Protein AF-A0A928DJC5-F1 (afdb_monomer)

Solvent-accessible surface area (backbone atoms only — not comparable to full-atom values): 14136 Å² total; per-residue (Å²): 118,70,70,64,51,54,56,51,52,53,53,52,51,50,52,51,53,49,52,52,49,51,51,52,51,49,52,52,51,52,55,51,50,51,50,56,41,38,31,66,67,53,52,51,51,50,51,55,50,48,52,54,49,54,51,53,34,58,60,42,24,78,80,64,31,65,70,53,28,41,46,50,40,43,67,19,51,62,33,71,47,67,55,97,89,43,77,40,87,41,77,8,38,40,43,51,51,53,53,48,38,51,24,31,46,42,37,15,62,63,28,55,80,55,54,64,38,11,46,11,51,16,37,31,29,44,17,52,30,42,35,55,52,29,52,54,48,32,65,76,56,44,46,58,27,36,37,76,38,37,66,73,36,70,49,39,61,25,48,26,73,56,96,91,44,79,43,80,44,78,52,99,41,36,40,29,31,68,40,71,48,76,41,54,41,92,97,47,92,52,75,68,46,47,34,39,36,32,34,40,41,42,99,91,49,74,49,77,46,67,22,25,62,99,37,62,37,73,59,97,76,31,38,36,34,51,73,54,64,39,82,93,67,57,26,47,29,34,38,41,36,34,49,84,47,70,57,43,48,58,53,16,54,52,38,31,54,54,11,49,51,40,29,52,54,40,48,57,61,56,78,75,107

Sequence (273 aa):
MLASIDLRVKTTSLKMVMLLSLNSMFKRTICRIKRILASSYLTVALMFYSVVLIFIATLSQVEIGVAQASEVYFESFFSMAEIAGMKFPIIGGASIGVLAVVNIFFSSIKYLNYGVSGYGNSIIHSALALLVISGGLQYFMRVEGRVSLREGETSNILFVEKNGVRTTSQLPFSLRLLKFTKEDWQGSDIPKSFSSKIVFVRDNNNVEALIKMNSPASFDGWVFYQTSYADGGKVSVLTAVKNPARMLPWLAVLAVFVGMLLTIVAKFKKDKK

Secondary structure (DSSP, 8-state):
-HHHHHHHHHHHHHHHHHHHHHHHHHHHHHHHHHHHHT-HHHHHHHHHHHHHHHHHHHHHHHHHHHHHHIIIIII-SEEEEEETTEEEEEE-HHHHHHHHHHHHHHHHHHHGGGHHHHHHHHHHHHHHHHHHHHHHHHHHH-EEEEEEEETT-EEEEEEEEETTEEEEEEEEEEEEEEEEEEEEPTTSSSEEEEEEEEEEEETTEEEEEEEETTB-EEETTEEEEEEEEETTTTEEEEEEEE-GGGGHHHHHHHHHHHHHHHHHHHHHHHHT-

Mean predicted aligned error: 8.91 Å

Foldseek 3Di:
DVVVVVVVVVVVVVVVVVVVVVVVVVVVVVVVVLPVLQDVVLVVVLVVLVVVLVVLLVVCCVPPNDVVSCVAAAVDQWHFRQDPNDTDIDGHNVVSLVSLLSNLQSNLVVLVVPPLLSPLSSLLSNLVSLLSVLVVLQVVQKFKFKDKDFAQDKAQWTFGADPNDTDIDGHQWIKHFNDKDFDADPPDLHTPWIKTFIWTGHDHDTDTDIAIAVRWDDDPQKIKHQDDADDSGRMTMIMIMHGPSVCSNVVSVVSNVVSVVSNVVVVVVVVVD

Structure (mmCIF, N/CA/C/O backbone):
data_AF-A0A928DJC5-F1
#
_entry.id   AF-A0A928DJC5-F1
#
loop_
_atom_site.group_PDB
_atom_site.id
_atom_site.type_symbol
_atom_site.label_atom_id
_atom_site.label_alt_id
_atom_site.label_comp_id
_atom_site.label_asym_id
_atom_site.label_entity_id
_atom_site.label_seq_id
_atom_site.pdbx_PDB_ins_code
_atom_site.Cartn_x
_atom_site.Cartn_y
_atom_site.Cartn_z
_atom_site.occupancy
_atom_site.B_iso_or_equiv
_atom_site.auth_seq_id
_atom_site.auth_comp_id
_atom_site.auth_asym_id
_atom_site.auth_atom_id
_atom_site.pdbx_PDB_model_num
ATOM 1 N N . MET A 1 1 ? -9.151 24.918 -70.865 1.00 56.59 1 MET A N 1
ATOM 2 C CA . MET A 1 1 ? -9.384 23.544 -70.358 1.00 56.59 1 MET A CA 1
ATOM 3 C C . MET A 1 1 ? -8.091 22.840 -69.926 1.00 56.59 1 MET A C 1
ATOM 5 O O . MET A 1 1 ? -8.081 22.254 -68.853 1.00 56.59 1 MET A O 1
ATOM 9 N N . LEU A 1 2 ? -6.986 22.937 -70.682 1.00 52.66 2 LEU A N 1
ATOM 10 C CA . LEU A 1 2 ? -5.699 22.306 -70.324 1.00 52.66 2 LEU A CA 1
ATOM 11 C C . LEU A 1 2 ? -5.028 22.898 -69.061 1.00 52.66 2 LEU A C 1
ATOM 13 O O . LEU A 1 2 ? -4.605 22.148 -68.188 1.00 52.66 2 LEU A O 1
ATOM 17 N N . ALA A 1 3 ? -5.028 24.226 -68.888 1.00 56.25 3 ALA A N 1
ATOM 18 C CA . ALA A 1 3 ? -4.399 24.884 -67.729 1.00 56.25 3 ALA A CA 1
ATOM 19 C C . ALA A 1 3 ? -5.058 24.544 -66.371 1.00 56.25 3 ALA A C 1
ATOM 21 O O . ALA A 1 3 ? -4.386 24.451 -65.346 1.00 56.25 3 ALA A O 1
ATOM 22 N N . SER A 1 4 ? -6.375 24.312 -66.350 1.00 53.72 4 SER A N 1
ATOM 23 C CA . SER A 1 4 ? -7.116 23.954 -65.131 1.00 53.72 4 SER A CA 1
ATOM 24 C C . SER A 1 4 ? -6.891 22.507 -64.678 1.00 53.72 4 SER A C 1
ATOM 26 O O . SER A 1 4 ? -7.097 22.196 -63.506 1.00 53.72 4 SER A O 1
ATOM 28 N N . ILE A 1 5 ? -6.482 21.621 -65.593 1.00 56.97 5 ILE A N 1
ATOM 29 C CA . ILE A 1 5 ? -6.180 20.212 -65.301 1.00 56.97 5 ILE A CA 1
ATOM 30 C C . ILE A 1 5 ? -4.772 20.099 -64.698 1.00 56.97 5 ILE A C 1
ATOM 32 O O . ILE A 1 5 ? -4.601 19.433 -63.679 1.00 56.97 5 ILE A O 1
ATOM 36 N N . ASP A 1 6 ? -3.799 20.834 -65.241 1.00 57.94 6 ASP A N 1
ATOM 37 C CA . ASP A 1 6 ? -2.410 20.854 -64.759 1.00 57.94 6 ASP A CA 1
ATOM 38 C C . ASP A 1 6 ? -2.292 21.414 -63.322 1.00 57.94 6 ASP A C 1
ATOM 40 O O . ASP A 1 6 ? -1.695 20.802 -62.433 1.00 57.94 6 ASP A O 1
ATOM 44 N N . LEU A 1 7 ? -3.010 22.505 -63.019 1.00 58.25 7 LEU A N 1
ATOM 45 C CA . LEU A 1 7 ? -3.116 23.049 -61.656 1.00 58.25 7 LEU A CA 1
ATOM 46 C C . LEU A 1 7 ? -3.738 22.055 -60.660 1.00 58.25 7 LEU A C 1
ATOM 48 O O . LEU A 1 7 ? -3.324 21.998 -59.498 1.00 58.25 7 LEU A O 1
ATOM 52 N N . ARG A 1 8 ? -4.710 21.245 -61.100 1.00 53.94 8 ARG A N 1
ATOM 53 C CA . ARG A 1 8 ? -5.381 20.241 -60.259 1.00 53.94 8 ARG A CA 1
ATOM 54 C C . ARG A 1 8 ? -4.482 19.024 -59.998 1.00 53.94 8 ARG A C 1
ATOM 56 O O . ARG A 1 8 ? -4.448 18.530 -58.873 1.00 53.94 8 ARG A O 1
ATOM 63 N N . VAL A 1 9 ? -3.690 18.584 -60.976 1.00 59.12 9 VAL A N 1
ATOM 64 C CA . VAL A 1 9 ? -2.694 17.507 -60.800 1.00 59.12 9 VAL A CA 1
ATOM 65 C C . VAL A 1 9 ? -1.547 17.959 -59.888 1.00 59.12 9 VAL A C 1
ATOM 67 O O . VAL A 1 9 ? -1.190 17.248 -58.944 1.00 59.12 9 VAL A O 1
ATOM 70 N N . LYS A 1 10 ? -1.031 19.179 -60.080 1.00 59.22 10 LYS A N 1
ATOM 71 C CA . LYS A 1 10 ? 0.063 19.740 -59.270 1.00 59.22 10 LYS A CA 1
ATOM 72 C C . LYS A 1 10 ? -0.336 19.960 -57.807 1.00 59.22 10 LYS A C 1
ATOM 74 O O . LYS A 1 10 ? 0.434 19.634 -56.908 1.00 59.22 10 LYS A O 1
ATOM 79 N N . THR A 1 11 ? -1.560 20.429 -57.548 1.00 60.16 11 THR A N 1
ATOM 80 C CA . THR A 1 11 ? -2.093 20.581 -56.178 1.00 60.16 11 THR A CA 1
ATOM 81 C C . THR A 1 11 ? -2.383 19.243 -55.491 1.00 60.16 11 THR A C 1
ATOM 83 O O . THR A 1 11 ? -2.164 19.12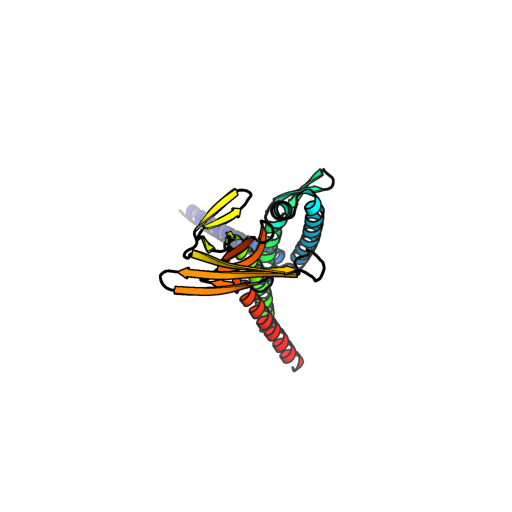6 -54.285 1.00 60.16 11 THR A O 1
ATOM 86 N N . THR A 1 12 ? -2.811 18.215 -56.231 1.00 60.94 12 THR A N 1
ATOM 87 C CA . THR A 1 12 ? -3.026 16.861 -55.683 1.00 60.94 12 THR A CA 1
ATOM 88 C C . THR A 1 12 ? -1.695 16.184 -55.336 1.00 60.94 12 THR A C 1
ATOM 90 O O . THR A 1 12 ? -1.555 15.620 -54.252 1.00 60.94 12 THR A O 1
ATOM 93 N N . SER A 1 13 ? -0.683 16.335 -56.197 1.00 63.56 13 SER A N 1
ATOM 94 C CA . SER A 1 13 ? 0.689 15.870 -55.950 1.00 63.56 13 SER A CA 1
ATOM 95 C C . SER A 1 13 ? 1.330 16.568 -54.740 1.00 63.56 13 SER A C 1
ATOM 97 O O . SER A 1 13 ? 1.855 15.900 -53.849 1.00 63.56 13 SER A O 1
ATOM 99 N N . LEU A 1 14 ? 1.189 17.897 -54.617 1.00 66.38 14 LEU A N 1
ATOM 100 C CA . LEU A 1 14 ? 1.691 18.640 -53.452 1.00 66.38 14 LEU A CA 1
ATOM 101 C C . LEU A 1 14 ? 1.017 18.203 -52.146 1.00 66.38 14 LEU A C 1
ATOM 103 O O . LEU A 1 14 ? 1.699 17.997 -51.144 1.00 66.38 14 LEU A O 1
ATOM 107 N N . LYS A 1 15 ? -0.313 18.028 -52.151 1.00 65.00 15 LYS A N 1
ATOM 108 C CA . LYS A 1 15 ? -1.055 17.529 -50.982 1.00 65.00 15 LYS A CA 1
ATOM 109 C C . LYS A 1 15 ? -0.602 16.126 -50.585 1.00 65.00 15 LYS A C 1
ATOM 111 O O . LYS A 1 15 ? -0.447 15.864 -49.397 1.00 65.00 15 LYS A O 1
ATOM 116 N N . MET A 1 16 ? -0.342 15.245 -51.549 1.00 61.56 16 MET A N 1
ATOM 117 C CA . MET A 1 16 ? 0.131 13.881 -51.295 1.00 61.56 16 MET A CA 1
ATOM 118 C C . MET A 1 16 ? 1.557 13.857 -50.720 1.00 61.56 16 MET A C 1
ATOM 120 O O . MET A 1 16 ? 1.801 13.166 -49.732 1.00 61.56 16 MET A O 1
ATOM 124 N N . VAL A 1 17 ? 2.480 14.664 -51.256 1.00 65.88 17 VAL A N 1
ATOM 125 C CA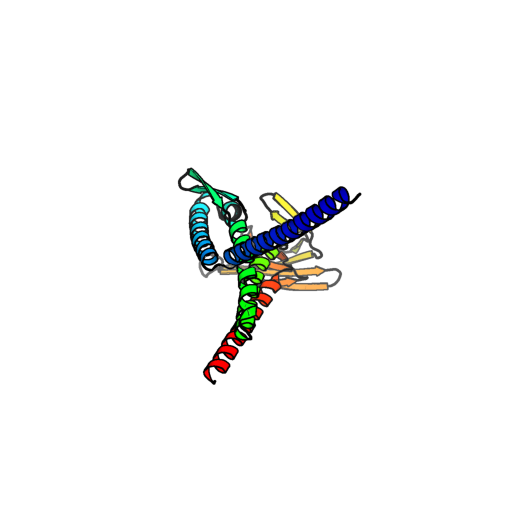 . VAL A 1 17 ? 3.848 14.821 -50.719 1.00 65.88 17 VAL A CA 1
ATOM 126 C C . VAL A 1 17 ? 3.830 15.454 -49.325 1.00 65.88 17 VAL A C 1
ATOM 128 O O . VAL A 1 17 ? 4.549 15.004 -48.433 1.00 65.88 17 VAL A O 1
ATOM 131 N N . MET A 1 18 ? 2.970 16.449 -49.100 1.00 58.22 18 MET A N 1
ATOM 132 C CA . MET A 1 18 ? 2.791 17.081 -47.793 1.00 58.22 18 MET A CA 1
ATOM 133 C C . MET A 1 18 ? 2.210 16.096 -46.769 1.00 58.22 18 MET A C 1
ATOM 135 O O . MET A 1 18 ? 2.741 16.002 -45.668 1.00 58.22 18 MET A O 1
ATOM 139 N N . LEU A 1 19 ? 1.199 15.299 -47.134 1.00 60.56 19 LEU A N 1
ATOM 140 C CA . LEU A 1 19 ? 0.630 14.244 -46.285 1.00 60.56 19 LEU A CA 1
ATOM 141 C C . LEU A 1 19 ? 1.655 13.148 -45.958 1.00 60.56 19 LEU A C 1
ATOM 143 O O . LEU A 1 19 ? 1.760 12.740 -44.803 1.00 60.56 19 LEU A O 1
ATOM 147 N N . LEU A 1 20 ? 2.453 12.701 -46.933 1.00 66.31 20 LEU A N 1
ATOM 148 C CA . LEU A 1 20 ? 3.530 11.724 -46.720 1.00 66.31 20 LEU A CA 1
ATOM 149 C C . LEU A 1 20 ? 4.651 12.286 -45.830 1.00 66.31 20 LEU A C 1
ATOM 151 O O . LEU A 1 20 ? 5.129 11.596 -44.926 1.00 66.31 20 LEU A O 1
ATOM 155 N N . SER A 1 21 ? 5.034 13.550 -46.032 1.00 63.66 21 SER A N 1
ATOM 156 C CA . SER A 1 21 ? 6.023 14.258 -45.210 1.00 63.66 21 SER A CA 1
ATOM 157 C C . SER A 1 21 ? 5.540 14.431 -43.768 1.00 63.66 21 SER A C 1
ATOM 159 O O . SER A 1 21 ? 6.266 14.064 -42.840 1.00 63.66 21 SER A O 1
ATOM 161 N N . LEU A 1 22 ? 4.288 14.864 -43.574 1.00 65.50 22 LEU A N 1
ATOM 162 C CA . LEU A 1 22 ? 3.646 15.005 -42.265 1.00 65.50 22 LEU A CA 1
ATOM 163 C C . LEU A 1 22 ? 3.582 13.656 -41.536 1.00 65.50 22 LEU A C 1
ATOM 165 O O . LEU A 1 22 ? 3.927 13.568 -40.361 1.00 65.50 22 LEU A O 1
ATOM 169 N N . ASN A 1 23 ? 3.248 12.580 -42.254 1.00 73.75 23 ASN A N 1
ATOM 170 C CA . ASN A 1 23 ? 3.213 11.216 -41.724 1.00 73.75 23 ASN A CA 1
ATOM 171 C C . ASN A 1 23 ? 4.626 10.715 -41.347 1.00 73.75 23 ASN A C 1
ATOM 173 O O . ASN A 1 23 ? 4.816 10.066 -40.318 1.00 73.75 23 ASN A O 1
ATOM 177 N N . SER A 1 24 ? 5.657 11.079 -42.116 1.00 75.44 24 SER A N 1
ATOM 178 C CA . SER A 1 24 ? 7.056 10.756 -41.796 1.00 75.44 24 SER A CA 1
ATOM 179 C C . SER A 1 24 ? 7.599 11.549 -40.599 1.00 75.44 24 SER A C 1
ATOM 181 O O . SER A 1 24 ? 8.351 11.006 -39.786 1.00 75.44 24 SER A O 1
ATOM 183 N N . MET A 1 25 ? 7.207 12.819 -40.461 1.00 75.94 25 MET A N 1
ATOM 184 C CA . MET A 1 25 ? 7.578 13.683 -39.342 1.00 75.94 25 MET A CA 1
ATOM 185 C C . MET A 1 25 ? 6.888 13.203 -38.064 1.00 75.94 25 MET A C 1
ATOM 187 O O . MET A 1 25 ? 7.548 13.006 -37.047 1.00 75.94 25 MET A O 1
ATOM 191 N N . PHE A 1 26 ? 5.595 12.891 -38.150 1.00 77.25 26 PHE A N 1
ATOM 192 C CA . PHE A 1 26 ? 4.810 12.313 -37.064 1.00 77.25 26 PHE A CA 1
ATOM 193 C C . PHE A 1 26 ? 5.403 10.983 -36.575 1.00 77.25 26 PHE A C 1
ATOM 195 O O . PHE A 1 26 ? 5.645 10.814 -35.378 1.00 77.25 26 PHE A O 1
ATOM 202 N N . LYS A 1 27 ? 5.763 10.074 -37.493 1.00 77.81 27 LYS A N 1
ATOM 203 C CA . LYS A 1 27 ? 6.466 8.822 -37.155 1.00 77.81 27 LYS A CA 1
ATOM 204 C C . LYS A 1 27 ? 7.811 9.072 -36.464 1.00 77.81 27 LYS A C 1
ATOM 206 O O . LYS A 1 27 ? 8.116 8.406 -35.474 1.00 77.81 27 LYS A O 1
ATOM 211 N N . ARG A 1 28 ? 8.611 10.040 -36.934 1.00 81.06 28 ARG A N 1
ATOM 212 C CA . ARG A 1 28 ? 9.888 10.408 -36.289 1.00 81.06 28 ARG A CA 1
ATOM 213 C C . ARG A 1 28 ? 9.677 10.943 -34.874 1.00 81.06 28 ARG A C 1
ATOM 215 O O . ARG A 1 28 ? 10.410 10.540 -33.970 1.00 81.06 28 ARG A O 1
ATOM 222 N N . THR A 1 29 ? 8.679 11.797 -34.672 1.00 81.38 29 THR A N 1
ATOM 223 C CA . THR A 1 29 ? 8.332 12.346 -33.356 1.00 81.38 29 THR A CA 1
ATOM 224 C C . THR A 1 29 ? 7.895 11.240 -32.396 1.00 81.38 29 THR A C 1
ATOM 226 O O . THR A 1 29 ? 8.440 11.143 -31.299 1.00 81.38 29 THR A O 1
ATOM 229 N N . ILE A 1 30 ? 7.024 10.323 -32.830 1.00 81.62 30 ILE A N 1
ATOM 230 C CA . ILE A 1 30 ? 6.606 9.161 -32.025 1.00 81.62 30 ILE A CA 1
ATOM 231 C C . ILE A 1 30 ? 7.803 8.283 -31.643 1.00 81.62 30 ILE A C 1
ATOM 233 O O . ILE A 1 30 ? 7.936 7.885 -30.486 1.00 81.62 30 ILE A O 1
ATOM 237 N N . CYS A 1 31 ? 8.704 7.992 -32.585 1.00 82.31 31 CYS A N 1
ATOM 238 C CA . CYS A 1 31 ? 9.904 7.203 -32.301 1.00 82.31 31 CYS A CA 1
ATOM 239 C C . CYS A 1 31 ? 10.844 7.891 -31.301 1.00 82.31 31 CYS A C 1
ATOM 241 O O . CYS A 1 31 ? 11.459 7.210 -30.479 1.00 82.31 31 CYS A O 1
ATOM 243 N N . ARG A 1 32 ? 10.963 9.225 -31.346 1.00 84.81 32 ARG A N 1
ATOM 244 C CA . ARG A 1 32 ? 11.732 9.992 -30.351 1.00 84.81 32 ARG A CA 1
ATOM 245 C C . ARG A 1 32 ? 11.089 9.905 -28.969 1.00 84.81 32 ARG A C 1
ATOM 247 O O . ARG A 1 32 ? 11.787 9.577 -28.016 1.00 84.81 32 ARG A O 1
ATOM 254 N N . ILE A 1 33 ? 9.775 10.105 -28.877 1.00 86.31 33 ILE A N 1
ATOM 255 C CA . ILE A 1 33 ? 9.031 10.027 -27.610 1.00 86.31 33 ILE A CA 1
ATOM 256 C C . ILE A 1 33 ? 9.171 8.636 -26.986 1.00 86.31 33 ILE A C 1
ATOM 258 O O . ILE A 1 33 ? 9.605 8.527 -25.844 1.00 86.31 33 ILE A O 1
ATOM 262 N N . LYS A 1 34 ? 8.912 7.562 -27.745 1.00 85.81 34 LYS A N 1
ATOM 263 C CA . LYS A 1 34 ? 9.070 6.180 -27.251 1.00 85.81 34 LYS A CA 1
ATOM 264 C C . LYS A 1 34 ? 10.476 5.902 -26.719 1.00 85.81 34 LYS A C 1
ATOM 266 O O . LYS A 1 34 ? 10.626 5.191 -25.733 1.00 85.81 34 LYS A O 1
ATOM 271 N N . ARG A 1 35 ? 11.508 6.464 -27.356 1.00 86.06 35 ARG A N 1
ATOM 272 C CA . ARG A 1 35 ? 12.906 6.295 -26.935 1.00 86.06 35 ARG A CA 1
ATOM 273 C C . ARG A 1 35 ? 13.204 6.988 -25.610 1.00 86.06 35 ARG A C 1
ATOM 275 O O . ARG A 1 35 ? 13.910 6.413 -24.792 1.00 86.06 35 ARG A O 1
ATOM 282 N N . ILE A 1 36 ? 12.671 8.194 -25.413 1.00 88.94 36 ILE A N 1
ATOM 283 C CA . ILE A 1 36 ? 12.794 8.931 -24.149 1.00 88.94 36 ILE A CA 1
ATOM 284 C C . ILE A 1 36 ? 12.042 8.181 -23.048 1.00 88.94 36 ILE A C 1
ATOM 286 O O . ILE A 1 36 ? 12.612 7.914 -21.993 1.00 88.94 36 ILE A O 1
ATOM 290 N N . LEU A 1 37 ? 10.801 7.768 -23.324 1.00 90.75 37 LEU A N 1
ATOM 291 C CA . LEU A 1 37 ? 9.980 7.031 -22.368 1.00 90.75 37 LEU A CA 1
ATOM 292 C C . LEU A 1 37 ? 10.593 5.674 -22.007 1.00 90.75 37 LEU A C 1
ATOM 294 O O . LEU A 1 37 ? 10.528 5.302 -20.853 1.00 90.75 37 LEU A O 1
ATOM 298 N N . ALA A 1 38 ? 11.260 4.966 -22.921 1.00 90.25 38 ALA A N 1
ATOM 299 C CA . ALA A 1 38 ? 11.958 3.703 -22.633 1.00 90.25 38 ALA A CA 1
ATOM 300 C C . ALA A 1 38 ? 13.435 3.874 -22.201 1.00 90.25 38 ALA A C 1
ATOM 302 O O . ALA A 1 38 ? 14.225 2.928 -22.309 1.00 90.25 38 ALA A O 1
ATOM 303 N N . SER A 1 39 ? 13.854 5.082 -21.808 1.00 93.06 39 SER A N 1
ATOM 304 C CA . SER A 1 39 ? 15.250 5.376 -21.464 1.00 93.06 39 SER A CA 1
ATOM 305 C C . SER A 1 39 ? 15.591 4.948 -20.036 1.00 93.06 39 SER A C 1
ATOM 307 O O . SER A 1 39 ? 14.840 5.238 -19.107 1.00 93.06 39 SER A O 1
ATOM 309 N N . SER A 1 40 ? 16.767 4.340 -19.846 1.00 90.00 40 SER A N 1
ATOM 310 C CA . SER A 1 40 ? 17.314 4.039 -18.516 1.00 90.00 40 SER A CA 1
ATOM 311 C C . SER A 1 40 ? 17.723 5.300 -17.754 1.00 90.00 40 SER A C 1
ATOM 313 O O . SER A 1 40 ? 17.661 5.311 -16.530 1.00 90.00 40 SER A O 1
ATOM 315 N N . TYR A 1 41 ? 18.085 6.381 -18.455 1.00 94.00 41 TYR A N 1
ATOM 316 C CA . TYR A 1 41 ? 18.372 7.669 -17.815 1.00 94.00 41 TYR A CA 1
ATOM 317 C C . TYR A 1 41 ? 17.129 8.225 -17.112 1.00 94.00 41 TYR A C 1
ATOM 319 O O . TYR A 1 41 ? 17.221 8.683 -15.979 1.00 94.00 41 TYR A O 1
ATOM 327 N N . LEU A 1 42 ? 15.955 8.116 -17.754 1.00 94.00 42 LEU A N 1
ATOM 328 C CA . LEU A 1 42 ? 14.685 8.499 -17.137 1.00 94.00 42 LEU A CA 1
ATOM 329 C C . LEU A 1 42 ? 14.406 7.641 -15.897 1.00 94.00 42 LEU A C 1
ATOM 331 O O . LEU A 1 42 ? 14.049 8.182 -14.859 1.00 94.00 42 LEU A O 1
ATOM 335 N N . THR A 1 43 ? 14.628 6.326 -15.978 1.00 94.00 43 THR A N 1
ATOM 336 C CA . THR A 1 43 ? 14.479 5.419 -14.830 1.00 94.00 43 THR A CA 1
ATOM 337 C C . THR A 1 43 ? 15.362 5.844 -13.655 1.00 94.00 43 THR A C 1
ATOM 339 O O . THR A 1 43 ? 14.866 5.999 -12.544 1.00 94.00 43 THR A O 1
ATOM 342 N N . VAL A 1 44 ? 16.655 6.086 -13.895 1.00 95.88 44 VAL A N 1
ATOM 343 C CA . VAL A 1 44 ? 17.607 6.499 -12.850 1.00 95.88 44 VAL A CA 1
ATOM 344 C C . VAL A 1 44 ? 17.232 7.860 -12.264 1.00 95.88 44 VAL A C 1
ATOM 346 O O . VAL A 1 44 ? 17.258 8.018 -11.046 1.00 95.88 44 VAL A O 1
ATOM 349 N N . ALA A 1 45 ? 16.828 8.821 -13.099 1.00 96.31 45 ALA A N 1
ATOM 350 C CA . ALA A 1 45 ? 16.378 10.131 -12.639 1.00 96.31 45 ALA A CA 1
ATOM 351 C C . ALA A 1 45 ? 15.136 10.027 -11.735 1.00 96.31 45 ALA A C 1
ATOM 353 O O . ALA A 1 45 ? 15.109 10.634 -10.666 1.00 96.31 45 ALA A O 1
ATOM 354 N N . LEU A 1 46 ? 14.141 9.216 -12.119 1.00 96.31 46 LEU A N 1
ATOM 355 C CA . LEU A 1 46 ? 12.945 8.962 -11.306 1.00 96.31 46 LEU A CA 1
ATOM 356 C C . LEU A 1 46 ? 13.294 8.269 -9.984 1.00 96.31 46 LEU A C 1
ATOM 358 O O . LEU A 1 46 ? 12.770 8.657 -8.943 1.00 96.31 46 LEU A O 1
ATOM 362 N N . MET A 1 47 ? 14.196 7.282 -10.002 1.00 95.44 47 MET A N 1
ATOM 363 C CA . MET A 1 47 ? 14.644 6.597 -8.786 1.00 95.44 47 MET A CA 1
ATOM 364 C C . MET A 1 47 ? 15.371 7.552 -7.839 1.00 95.44 47 MET A C 1
ATOM 366 O O . MET A 1 47 ? 15.027 7.613 -6.661 1.00 95.44 47 MET A O 1
ATOM 370 N N . PHE A 1 48 ? 16.324 8.337 -8.343 1.00 97.38 48 PHE A N 1
ATOM 371 C CA . PHE A 1 48 ? 17.037 9.321 -7.531 1.00 97.38 48 PHE A CA 1
ATOM 372 C C . PHE A 1 48 ? 16.072 10.341 -6.918 1.00 97.38 48 PHE A C 1
ATOM 374 O O . PHE A 1 48 ? 16.097 10.575 -5.711 1.00 97.38 48 PHE A O 1
ATOM 381 N N . TYR A 1 49 ? 15.160 10.882 -7.729 1.00 97.00 49 TYR A N 1
ATOM 382 C CA . TYR A 1 49 ? 14.151 11.816 -7.244 1.00 97.00 49 TYR A CA 1
ATOM 383 C C . TYR A 1 49 ? 13.218 11.178 -6.205 1.00 97.00 49 TYR A C 1
ATOM 385 O O . TYR A 1 49 ? 12.916 11.813 -5.201 1.00 97.00 49 TYR A O 1
ATOM 393 N N . SER A 1 50 ? 12.825 9.911 -6.380 1.00 96.12 50 SER A N 1
ATOM 394 C CA . SER A 1 50 ? 12.002 9.195 -5.395 1.00 96.12 50 SER A CA 1
ATOM 395 C C . SER A 1 50 ? 12.700 9.044 -4.043 1.00 96.12 50 SER A C 1
ATOM 397 O O . SER A 1 50 ? 12.061 9.221 -3.012 1.00 96.12 50 SER A O 1
ATOM 399 N N . VAL A 1 51 ? 14.015 8.795 -4.031 1.00 97.06 51 VAL A N 1
ATOM 400 C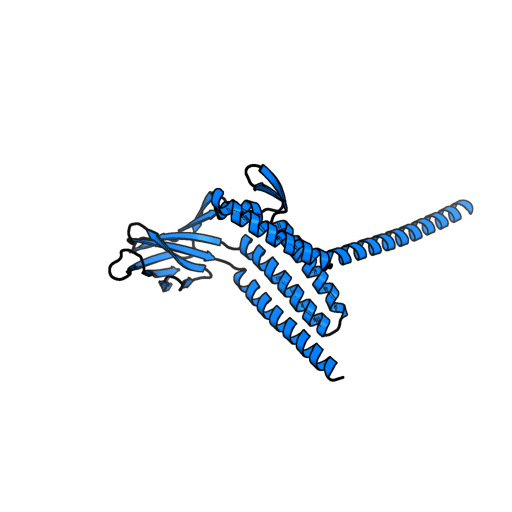 CA . VAL A 1 51 ? 14.803 8.716 -2.792 1.00 97.06 51 VAL A CA 1
ATOM 401 C C . VAL A 1 51 ? 14.833 10.073 -2.093 1.00 97.06 51 VAL A C 1
ATOM 403 O O . VAL A 1 51 ? 14.584 10.145 -0.892 1.00 97.06 51 VAL A O 1
ATOM 406 N N . VAL A 1 52 ? 15.077 11.153 -2.842 1.00 94.94 52 VAL A N 1
ATOM 407 C CA . VAL A 1 52 ? 15.057 12.522 -2.302 1.00 94.94 52 VAL A CA 1
ATOM 408 C C . VAL A 1 52 ? 13.671 12.875 -1.755 1.00 94.94 52 VAL A C 1
ATOM 410 O O . VAL A 1 52 ? 13.567 13.410 -0.654 1.00 94.94 52 VAL A O 1
ATOM 413 N N . LEU A 1 53 ? 12.603 12.533 -2.480 1.00 94.94 53 LEU A N 1
ATOM 414 C CA . LEU A 1 53 ? 11.228 12.787 -2.057 1.00 94.94 53 LEU A CA 1
ATOM 415 C C . LEU A 1 53 ? 10.883 12.027 -0.769 1.00 94.94 53 LEU A C 1
ATOM 417 O O . LEU A 1 53 ? 10.342 12.626 0.155 1.00 94.94 53 LEU A O 1
ATOM 421 N N . ILE A 1 54 ? 11.227 10.736 -0.683 1.00 94.81 54 ILE A N 1
ATOM 422 C CA . ILE A 1 54 ? 11.016 9.921 0.524 1.00 94.81 54 ILE A CA 1
ATOM 423 C C . ILE A 1 54 ? 11.781 10.511 1.711 1.00 94.81 54 ILE A C 1
ATOM 425 O O . ILE A 1 54 ? 11.240 10.587 2.814 1.00 94.81 54 ILE A O 1
ATOM 429 N N . PHE A 1 55 ? 13.021 10.952 1.493 1.00 93.38 55 PHE A N 1
ATOM 430 C CA . PHE A 1 55 ? 13.827 11.581 2.534 1.00 93.38 55 PHE A CA 1
ATOM 431 C C . PHE A 1 55 ? 13.174 12.867 3.064 1.00 93.38 55 PHE A C 1
ATOM 433 O O . PHE A 1 55 ? 12.972 12.988 4.271 1.00 93.38 55 PHE A O 1
ATOM 440 N N . ILE A 1 56 ? 12.770 13.784 2.178 1.00 92.25 56 ILE A N 1
ATOM 441 C CA . ILE A 1 56 ? 12.090 15.033 2.565 1.00 92.25 56 ILE A CA 1
ATOM 442 C C . ILE A 1 56 ? 10.766 14.734 3.280 1.00 92.25 56 ILE A C 1
ATOM 444 O O . ILE A 1 56 ? 10.511 15.294 4.343 1.00 92.25 56 ILE A O 1
ATOM 448 N N . ALA A 1 57 ? 9.956 13.813 2.751 1.00 93.06 57 ALA A N 1
ATOM 449 C CA . ALA A 1 57 ? 8.694 13.414 3.371 1.00 93.06 57 ALA A CA 1
ATOM 450 C C . ALA A 1 57 ? 8.900 12.872 4.794 1.00 93.06 57 ALA A C 1
ATOM 452 O O . ALA A 1 57 ? 8.130 13.195 5.696 1.00 93.06 57 ALA A O 1
ATOM 453 N N . THR A 1 58 ? 9.967 12.096 5.010 1.00 92.75 58 THR A N 1
ATOM 454 C CA . THR A 1 58 ? 10.315 11.544 6.328 1.00 92.75 58 THR A CA 1
ATOM 455 C C . THR A 1 58 ? 10.737 12.637 7.311 1.00 92.75 58 THR A C 1
ATOM 457 O O . THR A 1 58 ? 10.387 12.557 8.486 1.00 92.75 58 THR A O 1
ATOM 460 N N . LEU A 1 59 ? 11.447 13.674 6.852 1.00 91.00 59 LEU A N 1
ATOM 461 C CA . LEU A 1 59 ? 11.775 14.829 7.693 1.00 91.00 59 LEU A CA 1
ATOM 462 C C . LEU A 1 59 ? 10.514 15.616 8.069 1.00 91.00 59 LEU A C 1
ATOM 464 O O . LEU A 1 59 ? 10.280 15.866 9.250 1.00 91.00 59 LEU A O 1
ATOM 468 N N . SER A 1 60 ? 9.662 15.940 7.092 1.00 90.62 60 SER A N 1
ATOM 469 C CA . SER A 1 60 ? 8.418 16.676 7.349 1.00 90.62 60 SER A CA 1
ATOM 470 C C . SER A 1 60 ? 7.423 15.888 8.205 1.00 90.62 60 SER A C 1
ATOM 472 O O . SER A 1 60 ? 6.651 16.495 8.941 1.00 90.62 60 SER A O 1
ATOM 474 N N . GLN A 1 61 ? 7.447 14.550 8.167 1.00 93.00 61 GLN A N 1
ATOM 475 C CA . GLN A 1 61 ? 6.563 13.687 8.962 1.00 93.00 61 GLN A CA 1
ATOM 476 C C . GLN A 1 61 ? 6.607 13.997 10.466 1.00 93.00 61 GLN A C 1
ATOM 478 O O . GLN A 1 61 ? 5.600 13.804 11.148 1.00 93.00 61 GLN A O 1
ATOM 483 N N . VAL A 1 62 ? 7.744 14.467 10.986 1.00 90.06 62 VAL A N 1
ATOM 484 C CA . VAL A 1 62 ? 7.887 14.839 12.401 1.00 90.06 62 VAL A CA 1
ATOM 485 C C . VAL A 1 62 ? 6.980 16.019 12.766 1.00 90.06 62 VAL A C 1
ATOM 487 O O . VAL A 1 62 ? 6.426 16.041 13.862 1.00 90.06 62 VAL A O 1
ATOM 490 N N . GLU A 1 63 ? 6.798 16.970 11.850 1.00 87.62 63 GLU A N 1
ATOM 491 C CA . GLU A 1 63 ? 6.067 18.219 12.092 1.00 87.62 63 GLU A CA 1
ATOM 492 C C . GLU A 1 63 ? 4.576 18.097 11.753 1.00 87.62 63 GLU A C 1
ATOM 494 O O . GLU A 1 63 ? 3.725 18.493 12.547 1.00 87.62 63 GLU A O 1
ATOM 499 N N . ILE A 1 64 ? 4.248 17.520 10.591 1.00 87.88 64 ILE A N 1
ATOM 500 C CA . ILE A 1 64 ? 2.862 17.462 10.076 1.00 87.88 64 ILE A CA 1
ATOM 501 C C . ILE A 1 64 ? 2.167 16.116 10.337 1.00 87.88 64 ILE A C 1
ATOM 503 O O . ILE A 1 64 ? 0.965 15.962 10.115 1.00 87.88 64 ILE A O 1
ATOM 507 N N . GLY A 1 65 ? 2.908 15.117 10.821 1.00 89.44 65 GLY A N 1
ATOM 508 C CA . GLY A 1 65 ? 2.413 13.762 11.041 1.00 89.44 65 GLY A CA 1
ATOM 509 C C . GLY A 1 65 ? 2.352 12.905 9.770 1.00 89.44 65 GLY A C 1
ATOM 510 O O . GLY A 1 65 ? 2.478 13.373 8.640 1.00 89.44 65 GLY A O 1
ATOM 511 N N . VAL A 1 66 ? 2.143 11.600 9.965 1.00 88.88 66 VAL A N 1
ATOM 512 C CA . VAL A 1 66 ? 2.236 10.577 8.902 1.00 88.88 66 VAL A CA 1
ATOM 513 C C . VAL A 1 66 ? 1.177 10.756 7.814 1.00 88.88 66 VAL A C 1
ATOM 515 O O . VAL A 1 66 ? 1.493 10.676 6.631 1.00 88.88 66 VAL A O 1
ATOM 518 N N . ALA A 1 67 ? -0.078 10.997 8.204 1.00 86.75 67 ALA A N 1
ATOM 519 C CA . ALA A 1 67 ? -1.187 11.077 7.255 1.00 86.75 67 ALA A CA 1
ATOM 520 C C . ALA A 1 67 ? -1.038 12.278 6.309 1.00 86.75 67 ALA A C 1
ATOM 522 O O . ALA A 1 67 ? -1.127 12.121 5.095 1.00 86.75 67 ALA A O 1
ATOM 523 N N . GLN A 1 68 ? -0.727 13.454 6.858 1.00 88.56 68 GLN A N 1
ATOM 524 C CA . GLN A 1 68 ? -0.544 14.667 6.060 1.00 88.56 68 GLN A CA 1
ATOM 525 C C . GLN A 1 68 ? 0.728 14.594 5.213 1.00 88.56 68 GLN A C 1
ATOM 527 O O . GLN A 1 68 ? 0.704 14.982 4.048 1.00 88.56 68 GLN A O 1
ATOM 532 N N . ALA A 1 69 ? 1.825 14.039 5.744 1.00 91.69 69 ALA A N 1
ATOM 533 C CA . ALA A 1 69 ? 3.029 13.810 4.947 1.00 91.69 69 ALA A CA 1
ATOM 534 C C . ALA A 1 69 ? 2.755 12.881 3.752 1.00 91.69 69 ALA A C 1
ATOM 536 O O . ALA A 1 69 ? 3.225 13.154 2.647 1.00 91.69 69 ALA A O 1
ATOM 537 N N . SER A 1 70 ? 1.944 11.834 3.938 1.00 91.19 70 SER A N 1
ATOM 538 C CA . SER A 1 70 ? 1.520 10.967 2.833 1.00 91.19 70 SER A CA 1
ATOM 539 C C . SER A 1 70 ? 0.746 11.727 1.760 1.00 91.19 70 SER A C 1
ATOM 541 O O . SER A 1 70 ? 1.083 11.643 0.577 1.00 91.19 70 SER A O 1
ATOM 543 N N . GLU A 1 71 ? -0.240 12.522 2.169 1.00 89.88 71 GLU A N 1
ATOM 544 C CA . GLU A 1 71 ? -1.079 13.298 1.256 1.00 89.88 71 GLU A CA 1
ATOM 545 C C . GLU A 1 71 ? -0.257 14.315 0.445 1.00 89.88 71 GLU A C 1
ATOM 547 O O . GLU A 1 71 ? -0.329 14.364 -0.786 1.00 89.88 71 GLU A O 1
ATOM 552 N N . VAL A 1 72 ? 0.588 15.088 1.133 1.00 91.81 72 VAL A N 1
ATOM 553 C CA . VAL A 1 72 ? 1.389 16.168 0.541 1.00 91.81 72 VAL A CA 1
ATOM 554 C C . VAL A 1 72 ? 2.462 15.624 -0.397 1.00 91.81 72 VAL A C 1
ATOM 556 O O . VAL A 1 72 ? 2.623 16.164 -1.493 1.00 91.81 72 VAL A O 1
ATOM 559 N N . TYR A 1 73 ? 3.196 14.583 0.006 1.00 94.81 73 TYR A N 1
ATOM 560 C CA . TYR A 1 73 ? 4.381 14.126 -0.723 1.00 94.81 73 TYR A CA 1
ATOM 561 C C . TYR A 1 73 ? 4.123 12.931 -1.638 1.00 94.81 73 TYR A C 1
ATOM 563 O O . TYR A 1 73 ? 4.713 12.884 -2.714 1.00 94.81 73 TYR A O 1
ATOM 571 N N . PHE A 1 74 ? 3.270 11.973 -1.264 1.00 93.88 74 PHE A N 1
ATOM 572 C CA . PHE A 1 74 ? 3.107 10.720 -2.014 1.00 93.88 74 PHE A CA 1
ATOM 573 C C . PHE A 1 74 ? 1.833 10.666 -2.860 1.00 93.88 74 PHE A C 1
ATOM 575 O O . PHE A 1 74 ? 1.883 10.155 -3.979 1.00 93.88 74 PHE A O 1
ATOM 582 N N . GLU A 1 75 ? 0.715 11.197 -2.368 1.00 92.31 75 GLU A N 1
ATOM 583 C CA . GLU A 1 75 ? -0.590 11.089 -3.044 1.00 92.31 75 GLU A CA 1
ATOM 584 C C . GLU A 1 75 ? -0.857 12.239 -4.027 1.00 92.31 75 GLU A C 1
ATOM 586 O O . GLU A 1 75 ? -1.662 12.106 -4.952 1.00 92.31 75 GLU A O 1
ATOM 591 N N . SER A 1 76 ? -0.144 13.354 -3.879 1.00 93.75 76 SER A N 1
ATOM 592 C CA . SER A 1 76 ? -0.246 14.505 -4.771 1.00 93.75 76 SER A CA 1
ATOM 593 C C . SER A 1 76 ? 0.496 14.296 -6.102 1.00 93.75 76 SER A C 1
ATOM 595 O O . SER A 1 76 ? 1.509 13.597 -6.193 1.00 93.75 76 SER A O 1
ATOM 597 N N . PHE A 1 77 ? 0.013 14.946 -7.166 1.00 95.19 77 PHE A N 1
ATOM 598 C CA . PHE A 1 77 ? 0.766 15.078 -8.423 1.00 95.19 77 PHE A CA 1
ATOM 599 C C . PHE A 1 77 ? 1.779 16.224 -8.348 1.00 95.19 77 PHE A C 1
ATOM 601 O O . PHE A 1 77 ? 2.921 16.091 -8.792 1.00 95.19 77 PHE A O 1
ATOM 608 N N . PHE A 1 78 ? 1.356 17.342 -7.768 1.00 95.50 78 PHE A N 1
ATOM 609 C CA . PHE A 1 78 ? 2.158 18.529 -7.517 1.00 95.50 78 PHE A CA 1
ATOM 610 C C . PHE A 1 78 ? 1.764 19.069 -6.151 1.00 95.50 78 PHE A C 1
ATOM 612 O O . PHE A 1 78 ? 0.581 19.062 -5.809 1.00 95.50 78 PHE A O 1
ATOM 619 N N . SER A 1 79 ? 2.745 19.526 -5.384 1.00 92.81 79 SER A N 1
ATOM 620 C CA . SER A 1 79 ? 2.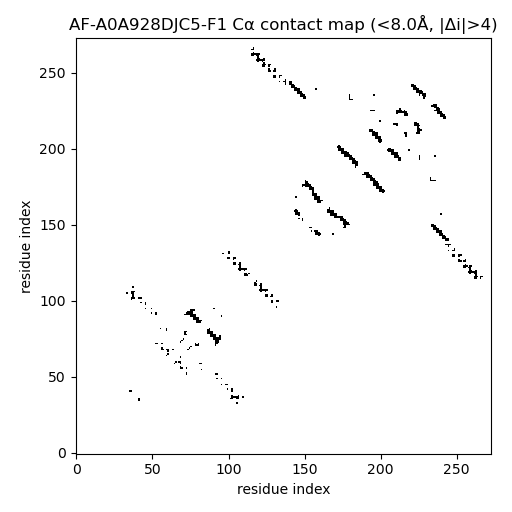509 20.041 -4.039 1.00 92.81 79 SER A CA 1
ATOM 621 C C . SER A 1 79 ? 3.558 21.073 -3.652 1.00 92.81 79 SER A C 1
ATOM 623 O O . SER A 1 79 ? 4.568 21.235 -4.337 1.00 92.81 79 SER A O 1
ATOM 625 N N . MET A 1 80 ? 3.305 21.782 -2.557 1.00 90.31 80 MET A N 1
ATOM 626 C CA . MET A 1 80 ? 4.254 22.708 -1.952 1.00 90.31 80 MET A CA 1
ATOM 627 C C . MET A 1 80 ? 4.858 22.039 -0.723 1.00 90.31 80 MET A C 1
ATOM 629 O O . MET A 1 80 ? 4.204 21.934 0.312 1.00 90.31 80 MET A O 1
ATOM 633 N N . ALA A 1 81 ? 6.098 21.578 -0.854 1.00 86.12 81 ALA A N 1
ATOM 634 C CA . ALA A 1 81 ? 6.865 21.049 0.263 1.00 86.12 81 ALA A CA 1
ATOM 635 C C . ALA A 1 81 ? 7.299 22.194 1.171 1.00 86.12 81 ALA A C 1
ATOM 637 O O . ALA A 1 81 ? 7.805 23.202 0.679 1.00 86.12 81 ALA A O 1
ATOM 638 N N . GLU A 1 82 ? 7.144 22.029 2.479 1.00 84.25 82 GLU A N 1
ATOM 639 C CA . GLU A 1 82 ? 7.671 22.966 3.465 1.00 84.25 82 GLU A CA 1
ATOM 640 C C . GLU A 1 82 ? 8.980 22.410 4.023 1.00 84.25 82 GLU A C 1
ATOM 642 O O . GLU A 1 82 ? 9.007 21.354 4.656 1.00 84.25 82 GLU A O 1
ATOM 647 N N . ILE A 1 83 ? 10.084 23.091 3.720 1.00 80.31 83 ILE A N 1
ATOM 648 C CA . ILE A 1 83 ? 11.435 22.692 4.117 1.00 80.31 83 ILE A CA 1
ATOM 649 C C . ILE A 1 83 ? 12.057 23.878 4.844 1.00 80.31 83 ILE A C 1
ATOM 651 O O . ILE A 1 83 ? 12.236 24.941 4.248 1.00 80.31 83 ILE A O 1
ATOM 655 N N . ALA A 1 84 ? 12.375 23.701 6.130 1.00 78.69 84 ALA A N 1
ATOM 656 C CA . ALA A 1 84 ? 12.938 24.752 6.984 1.00 78.69 84 ALA A CA 1
ATOM 657 C C . ALA A 1 84 ? 12.108 26.058 6.973 1.00 78.69 84 ALA A C 1
ATOM 659 O O . ALA A 1 84 ? 12.657 27.158 6.920 1.00 78.69 84 ALA A O 1
ATOM 660 N N . GLY A 1 85 ? 10.775 25.933 6.968 1.00 80.44 85 GLY A N 1
ATOM 661 C CA . GLY A 1 85 ? 9.838 27.063 6.945 1.00 80.44 85 GLY A CA 1
ATOM 662 C C . GLY A 1 85 ? 9.674 27.759 5.586 1.00 80.44 85 GLY A C 1
ATOM 663 O O . GLY A 1 85 ? 8.938 28.741 5.492 1.00 80.44 85 GLY A O 1
ATOM 664 N N . MET A 1 86 ? 10.323 27.276 4.518 1.00 85.25 86 MET A N 1
ATOM 665 C CA . MET A 1 86 ? 10.142 27.785 3.153 1.00 85.25 86 MET A CA 1
ATOM 666 C C . MET A 1 86 ? 9.373 26.785 2.285 1.00 85.25 86 MET A C 1
ATOM 668 O O . MET A 1 86 ? 9.640 25.584 2.312 1.00 85.25 86 MET A O 1
ATOM 672 N N . LYS A 1 87 ? 8.424 27.290 1.485 1.00 88.00 87 LYS A N 1
ATOM 673 C CA . LYS A 1 87 ? 7.588 26.476 0.593 1.00 88.00 87 LYS A CA 1
ATOM 674 C C . LYS A 1 87 ? 8.188 26.379 -0.805 1.00 88.00 87 LYS A C 1
ATOM 676 O O . LYS A 1 87 ? 8.360 27.397 -1.473 1.00 88.00 87 LYS A O 1
ATOM 681 N N . PHE A 1 88 ? 8.436 25.158 -1.267 1.00 89.56 88 PHE A N 1
ATOM 682 C CA . PHE A 1 88 ? 8.976 24.868 -2.593 1.00 89.56 88 PHE A CA 1
ATOM 683 C C . PHE A 1 88 ? 8.007 24.019 -3.420 1.00 89.56 88 PHE A C 1
ATOM 685 O O . PHE A 1 88 ? 7.468 23.039 -2.900 1.00 89.56 88 PHE A O 1
ATOM 692 N N . PRO A 1 89 ? 7.815 24.328 -4.715 1.00 93.62 89 PRO A N 1
ATOM 693 C CA . PRO A 1 89 ? 7.032 23.476 -5.595 1.00 93.62 89 PRO A CA 1
ATOM 694 C C . PRO A 1 89 ? 7.774 22.161 -5.843 1.00 93.62 89 PRO A C 1
ATOM 696 O O . PRO A 1 89 ? 8.925 22.150 -6.284 1.00 93.62 89 PRO A O 1
ATOM 699 N N . ILE A 1 90 ? 7.096 21.048 -5.584 1.00 94.38 90 ILE A N 1
ATOM 700 C CA . ILE A 1 90 ? 7.602 19.698 -5.812 1.00 94.38 90 ILE A CA 1
ATOM 701 C C . ILE A 1 90 ? 6.658 18.897 -6.705 1.00 94.38 90 ILE A C 1
ATOM 703 O O . ILE A 1 90 ? 5.453 19.152 -6.789 1.00 94.38 90 ILE A O 1
ATOM 707 N N . ILE A 1 91 ? 7.227 17.893 -7.363 1.00 95.94 91 ILE A N 1
ATOM 708 C CA . ILE A 1 91 ? 6.486 16.860 -8.074 1.00 95.94 91 ILE A CA 1
ATOM 709 C C . ILE A 1 91 ? 6.201 15.753 -7.058 1.00 95.94 91 ILE A C 1
ATOM 711 O O . ILE A 1 91 ? 7.121 15.137 -6.524 1.00 95.94 91 ILE A O 1
ATOM 715 N N . GLY A 1 92 ? 4.928 15.514 -6.768 1.00 95.69 92 GLY A N 1
ATOM 716 C CA . GLY A 1 92 ? 4.534 14.511 -5.786 1.00 95.69 92 GLY A CA 1
ATOM 717 C C . GLY A 1 92 ? 4.701 13.077 -6.298 1.00 95.69 92 GLY A C 1
ATOM 718 O O . GLY A 1 92 ? 4.921 12.816 -7.489 1.00 95.69 92 GLY A O 1
ATOM 719 N N . GLY A 1 93 ? 4.589 12.124 -5.377 1.00 95.19 93 GLY A N 1
ATOM 720 C CA . GLY A 1 93 ? 4.798 10.702 -5.625 1.00 95.19 93 GLY A CA 1
ATOM 721 C C . GLY A 1 93 ? 3.867 10.123 -6.688 1.00 95.19 93 GLY A C 1
ATOM 722 O O . GLY A 1 93 ? 4.303 9.262 -7.455 1.00 95.19 93 GLY A O 1
ATOM 723 N N . ALA A 1 94 ? 2.639 10.635 -6.825 1.00 94.88 94 ALA A N 1
ATOM 724 C CA . ALA A 1 94 ? 1.700 10.173 -7.846 1.00 94.88 94 ALA A CA 1
ATOM 725 C C . ALA A 1 94 ? 2.233 10.437 -9.264 1.00 94.88 94 ALA A C 1
ATOM 727 O O . ALA A 1 94 ? 2.183 9.556 -10.126 1.00 94.88 94 ALA A O 1
ATOM 728 N N . SER A 1 95 ? 2.832 11.610 -9.494 1.00 96.19 95 SER A N 1
ATOM 729 C CA . SER A 1 95 ? 3.474 11.951 -10.769 1.00 96.19 95 SER A CA 1
ATOM 730 C C . SER A 1 95 ? 4.658 11.034 -11.072 1.00 96.19 95 SER A C 1
ATOM 732 O O . SER A 1 95 ? 4.770 10.523 -12.188 1.00 96.19 95 SER A O 1
ATOM 734 N N . ILE A 1 96 ? 5.520 10.779 -10.079 1.00 96.12 96 ILE A N 1
ATOM 735 C CA . ILE A 1 96 ? 6.649 9.844 -10.221 1.00 96.12 96 ILE A CA 1
ATOM 736 C C . ILE A 1 96 ? 6.129 8.448 -10.567 1.00 96.12 96 ILE A C 1
ATOM 738 O O . ILE A 1 96 ? 6.639 7.821 -11.493 1.00 96.12 96 ILE A O 1
ATOM 742 N N . GLY A 1 97 ? 5.099 7.975 -9.860 1.00 95.00 97 GLY A N 1
ATOM 743 C CA . GLY A 1 97 ? 4.483 6.668 -10.074 1.00 95.00 97 GLY A CA 1
ATOM 744 C C . GLY A 1 97 ? 3.930 6.509 -11.490 1.00 95.00 97 GLY A C 1
ATOM 745 O O . GLY A 1 97 ? 4.229 5.518 -12.156 1.00 95.00 97 GLY A O 1
ATOM 746 N N . VAL A 1 98 ? 3.195 7.506 -11.995 1.00 95.75 98 VAL A N 1
ATOM 747 C CA . VAL A 1 98 ? 2.680 7.499 -13.376 1.00 95.75 98 VAL A CA 1
ATOM 748 C C . VAL A 1 98 ? 3.822 7.492 -14.391 1.00 95.75 98 VAL A C 1
ATOM 750 O O . VAL A 1 98 ? 3.822 6.667 -15.308 1.00 95.75 98 VAL A O 1
ATOM 753 N N . LEU A 1 99 ? 4.825 8.358 -14.221 1.00 96.00 99 LEU A N 1
ATOM 754 C CA . LEU A 1 99 ? 5.987 8.401 -15.114 1.00 96.00 99 LEU A CA 1
ATOM 755 C C . LEU A 1 99 ? 6.779 7.090 -15.088 1.00 96.00 99 LEU A C 1
ATOM 757 O O . LEU A 1 99 ? 7.212 6.624 -16.143 1.00 96.00 99 LEU A O 1
ATOM 761 N N . ALA A 1 100 ? 6.923 6.464 -13.919 1.00 95.69 100 ALA A N 1
ATOM 762 C CA . ALA A 1 100 ? 7.568 5.168 -13.763 1.00 95.69 100 ALA A CA 1
ATOM 763 C C . ALA A 1 100 ? 6.786 4.066 -14.489 1.00 95.69 100 ALA A C 1
ATOM 765 O O . ALA A 1 100 ? 7.382 3.317 -15.258 1.00 95.69 100 ALA A O 1
ATOM 766 N N . VAL A 1 101 ? 5.458 3.994 -14.333 1.00 96.38 101 VAL A N 1
ATOM 767 C CA . VAL A 1 101 ? 4.616 3.016 -15.050 1.00 96.38 101 VAL A CA 1
ATOM 768 C C . VAL A 1 101 ? 4.750 3.182 -16.560 1.00 96.38 101 VAL A C 1
ATOM 770 O O . VAL A 1 101 ? 4.971 2.199 -17.267 1.00 96.38 101 VAL A O 1
ATOM 773 N N . VAL A 1 102 ? 4.674 4.418 -17.060 1.00 95.25 102 VAL A N 1
ATOM 774 C CA . VAL A 1 102 ? 4.863 4.710 -18.487 1.00 95.25 102 VAL A CA 1
ATOM 775 C C . VAL A 1 102 ? 6.261 4.279 -18.941 1.00 95.25 102 VAL A C 1
ATOM 777 O O . VAL A 1 102 ? 6.397 3.599 -19.960 1.00 95.25 102 VAL A O 1
ATOM 780 N N . ASN A 1 103 ? 7.301 4.619 -18.176 1.00 95.50 103 ASN A N 1
ATOM 781 C CA . ASN A 1 103 ? 8.680 4.258 -18.491 1.00 95.50 103 ASN A CA 1
ATOM 782 C C . ASN A 1 103 ? 8.883 2.740 -18.564 1.00 95.50 103 ASN A C 1
ATOM 784 O O . ASN A 1 103 ? 9.403 2.220 -19.556 1.00 95.50 103 ASN A O 1
ATOM 788 N N . ILE A 1 104 ? 8.403 2.022 -17.552 1.00 94.56 104 ILE A N 1
ATOM 789 C CA . ILE A 1 104 ? 8.491 0.566 -17.456 1.00 94.56 104 ILE A CA 1
ATOM 790 C C . ILE A 1 104 ? 7.690 -0.099 -18.582 1.00 94.56 104 ILE A C 1
ATOM 792 O O . ILE A 1 104 ? 8.184 -1.041 -19.202 1.00 94.56 104 ILE A O 1
ATOM 796 N N . PHE A 1 105 ? 6.498 0.405 -18.909 1.00 92.88 105 PHE A N 1
ATOM 797 C CA . PHE A 1 105 ? 5.673 -0.122 -19.997 1.00 92.88 105 PHE A CA 1
ATOM 798 C C . PHE A 1 105 ? 6.377 -0.020 -21.358 1.00 92.88 105 PHE A C 1
ATOM 800 O O . PHE A 1 105 ? 6.491 -1.010 -22.085 1.00 92.88 105 PHE A O 1
ATOM 807 N N . PHE A 1 106 ? 6.924 1.151 -21.698 1.00 91.12 106 PHE A N 1
ATOM 808 C CA . PHE A 1 106 ? 7.668 1.314 -22.950 1.00 91.12 106 PHE A CA 1
ATOM 809 C C . PHE A 1 106 ? 8.987 0.527 -22.957 1.00 91.12 106 PHE A C 1
ATOM 811 O O . PHE A 1 106 ? 9.378 0.002 -24.005 1.00 91.12 106 PHE A O 1
ATOM 818 N N . SER A 1 107 ? 9.640 0.385 -21.800 1.00 89.75 107 SER A N 1
ATOM 819 C CA . SER A 1 107 ? 10.795 -0.503 -21.626 1.00 89.75 107 SER A CA 1
ATOM 820 C C . SER A 1 107 ? 10.422 -1.969 -21.888 1.00 89.75 107 SER A C 1
ATOM 822 O O . SER A 1 107 ? 11.117 -2.663 -22.627 1.00 89.75 107 SER A O 1
ATOM 824 N N . SER A 1 108 ? 9.265 -2.425 -21.399 1.00 90.19 108 SER A N 1
ATOM 825 C CA . SER A 1 108 ? 8.751 -3.776 -21.646 1.00 90.19 108 SER A CA 1
ATOM 826 C C . SER A 1 108 ? 8.591 -4.061 -23.139 1.00 90.19 108 SER A C 1
ATOM 828 O O . SER A 1 108 ? 9.110 -5.058 -23.637 1.00 90.19 108 SER A O 1
ATOM 830 N N . ILE A 1 109 ? 7.941 -3.156 -23.878 1.00 88.12 109 ILE A N 1
ATOM 831 C CA . ILE A 1 109 ? 7.737 -3.308 -25.328 1.00 88.12 109 ILE A CA 1
ATOM 832 C C . ILE A 1 109 ? 9.077 -3.344 -26.072 1.00 88.12 109 ILE A C 1
ATOM 834 O O . ILE A 1 109 ? 9.243 -4.115 -27.017 1.00 88.12 109 ILE A O 1
ATOM 838 N N . LYS A 1 110 ? 10.058 -2.536 -25.645 1.00 84.25 110 LYS A N 1
ATOM 839 C CA . LYS A 1 110 ? 11.401 -2.519 -26.242 1.00 84.25 110 LYS A CA 1
ATOM 840 C C . LYS A 1 110 ? 12.054 -3.905 -26.196 1.00 84.25 110 LYS A C 1
ATOM 842 O O . LYS A 1 110 ? 12.704 -4.284 -27.172 1.00 84.25 110 LYS A O 1
ATOM 847 N N . TYR A 1 111 ? 11.861 -4.662 -25.112 1.00 81.38 111 TYR A N 1
ATOM 848 C CA . TYR A 1 111 ? 12.488 -5.973 -24.937 1.00 81.38 111 TYR A CA 1
ATOM 849 C C . TYR A 1 111 ? 11.896 -7.095 -25.800 1.00 81.38 111 TYR A C 1
ATOM 851 O O . TYR A 1 111 ? 12.583 -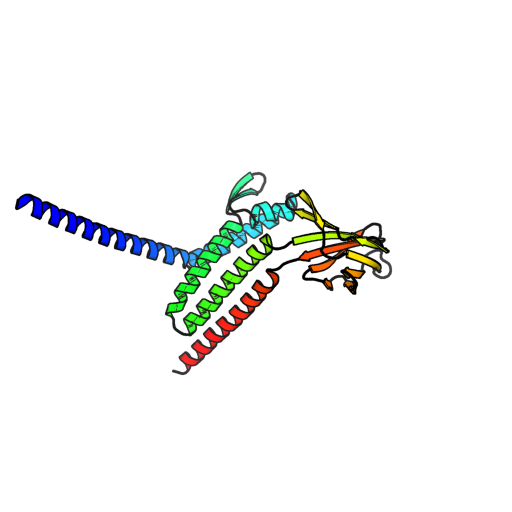8.087 -26.034 1.00 81.38 111 TYR A O 1
ATOM 859 N N . LEU A 1 112 ? 10.690 -6.934 -26.353 1.00 82.44 112 LEU A N 1
ATOM 860 C CA . LEU A 1 112 ? 10.058 -7.955 -27.205 1.00 82.44 112 LEU A CA 1
ATOM 861 C C . LEU A 1 112 ? 10.889 -8.315 -28.450 1.00 82.44 112 LEU A C 1
ATOM 863 O O . LEU A 1 112 ? 10.766 -9.412 -28.987 1.00 82.44 112 LEU A O 1
ATOM 867 N N . ASN A 1 113 ? 11.787 -7.427 -28.880 1.00 74.06 113 ASN A N 1
ATOM 868 C CA . ASN A 1 113 ? 12.600 -7.617 -30.083 1.00 74.06 113 ASN A CA 1
ATOM 869 C C . ASN A 1 113 ? 13.835 -8.523 -29.887 1.00 74.06 113 ASN A C 1
ATOM 871 O O . ASN A 1 113 ? 14.575 -8.739 -30.843 1.00 74.06 113 ASN A O 1
ATOM 875 N N . TYR A 1 114 ? 14.087 -9.056 -28.683 1.00 77.12 114 TYR A N 1
ATOM 876 C CA . TYR A 1 114 ? 15.320 -9.802 -28.358 1.00 77.12 114 TYR A CA 1
ATOM 877 C C . TYR A 1 114 ? 15.112 -11.322 -28.178 1.00 77.12 114 TYR A C 1
ATOM 879 O O . TYR A 1 114 ? 15.838 -11.977 -27.424 1.00 77.12 114 TYR A O 1
ATOM 887 N N . GLY A 1 115 ? 14.118 -11.907 -28.855 1.00 80.88 115 GLY A N 1
ATOM 888 C CA . GLY A 1 115 ? 13.842 -13.350 -28.800 1.00 80.88 115 GLY A CA 1
ATOM 889 C C . GLY A 1 115 ? 13.374 -13.825 -27.416 1.00 80.88 115 GLY A C 1
ATOM 890 O O . GLY A 1 115 ? 12.771 -13.062 -26.668 1.00 80.88 115 GLY A O 1
ATOM 891 N N . VAL A 1 116 ? 13.647 -15.085 -27.047 1.00 79.69 116 VAL A N 1
ATOM 892 C CA . VAL A 1 116 ? 13.137 -15.704 -25.796 1.00 79.69 116 VAL A CA 1
ATOM 893 C C . VAL A 1 116 ? 13.605 -14.964 -24.535 1.00 79.69 116 VAL A C 1
ATOM 895 O O . VAL A 1 116 ? 12.807 -14.725 -23.633 1.00 79.69 116 VAL A O 1
ATOM 898 N N . SER A 1 117 ? 14.869 -14.526 -24.490 1.00 82.81 117 SER A N 1
ATOM 899 C CA . SER A 1 117 ? 15.369 -13.690 -23.386 1.00 82.81 117 SER A CA 1
ATOM 900 C C . SER A 1 117 ? 14.685 -12.318 -23.351 1.00 82.81 117 SER A C 1
ATOM 902 O O . SER A 1 117 ? 14.501 -11.751 -22.276 1.00 82.81 117 SER A O 1
ATOM 904 N N . GLY A 1 118 ? 14.297 -11.790 -24.514 1.00 88.12 118 GLY A N 1
ATOM 905 C CA . GLY A 1 118 ? 13.519 -10.563 -24.638 1.00 88.12 118 GLY A CA 1
ATOM 906 C C . GLY A 1 118 ? 12.104 -10.690 -24.073 1.00 88.12 118 GLY A C 1
ATOM 907 O O . GLY A 1 118 ? 11.662 -9.814 -23.334 1.00 88.12 118 GLY A O 1
ATOM 908 N N . TYR A 1 119 ? 11.426 -11.811 -24.339 1.00 89.81 119 TYR A N 1
ATOM 909 C CA . TYR A 1 119 ? 10.123 -12.118 -23.738 1.00 89.81 119 TYR A CA 1
ATOM 910 C C . TYR A 1 119 ? 10.203 -12.217 -22.213 1.00 89.81 119 TYR A C 1
ATOM 912 O O . TYR A 1 119 ? 9.383 -11.602 -21.536 1.00 89.81 119 TYR A O 1
ATOM 920 N N . GLY A 1 120 ? 11.215 -12.907 -21.670 1.00 92.56 120 GLY A N 1
ATOM 921 C CA . GLY A 1 120 ? 11.450 -12.960 -20.221 1.00 92.56 120 GLY A CA 1
ATOM 922 C C . GLY A 1 120 ? 11.622 -11.564 -19.614 1.00 92.56 120 GLY A C 1
ATOM 923 O O . GLY A 1 120 ? 10.902 -11.190 -18.689 1.00 92.56 120 GLY A O 1
ATOM 924 N N . ASN A 1 121 ? 12.481 -10.732 -20.212 1.00 91.56 121 ASN A N 1
ATOM 925 C CA . ASN A 1 121 ? 12.691 -9.351 -19.767 1.00 91.56 121 ASN A CA 1
ATOM 926 C C . ASN A 1 121 ? 11.434 -8.478 -19.899 1.00 91.56 121 ASN A C 1
ATOM 928 O O . ASN A 1 121 ? 11.169 -7.664 -19.014 1.00 91.56 121 ASN A O 1
ATOM 932 N N . SER A 1 122 ? 10.642 -8.649 -20.961 1.00 93.25 122 SER A N 1
ATOM 933 C CA . SER A 1 122 ? 9.357 -7.960 -21.116 1.00 93.25 122 SER A CA 1
ATOM 934 C C . SER A 1 122 ? 8.375 -8.373 -20.019 1.00 93.25 122 SER A C 1
ATOM 936 O O . SER A 1 122 ? 7.739 -7.513 -19.420 1.00 93.25 122 SER A O 1
ATOM 938 N N . ILE A 1 123 ? 8.280 -9.665 -19.695 1.00 94.94 123 ILE A N 1
ATOM 939 C CA . ILE A 1 123 ? 7.410 -10.148 -18.613 1.00 94.94 123 ILE A CA 1
ATOM 940 C C . ILE A 1 123 ? 7.823 -9.527 -17.274 1.00 94.94 123 ILE A C 1
ATOM 942 O O . ILE A 1 123 ? 6.958 -9.025 -16.564 1.00 94.94 123 ILE A O 1
ATOM 946 N N . ILE A 1 124 ? 9.124 -9.478 -16.960 1.00 95.38 124 ILE A N 1
ATOM 947 C CA . ILE A 1 124 ? 9.628 -8.853 -15.724 1.00 95.38 124 ILE A CA 1
ATOM 948 C C . ILE A 1 124 ? 9.202 -7.380 -15.638 1.00 95.38 124 ILE A C 1
ATOM 950 O O . ILE A 1 124 ? 8.669 -6.950 -14.617 1.00 95.38 124 ILE A O 1
ATOM 954 N N . HIS A 1 125 ? 9.399 -6.602 -16.708 1.00 93.56 125 HIS A N 1
ATOM 955 C CA . HIS A 1 125 ? 9.042 -5.179 -16.709 1.00 93.56 125 HIS A CA 1
ATOM 956 C C . HIS A 1 125 ? 7.522 -4.979 -16.660 1.00 93.56 125 HIS A C 1
ATOM 958 O O . HIS A 1 125 ? 7.035 -4.181 -15.866 1.00 93.56 125 HIS A O 1
ATOM 964 N N . SER A 1 126 ? 6.750 -5.740 -17.438 1.00 94.38 126 SER A N 1
ATOM 965 C CA . SER A 1 126 ? 5.283 -5.717 -17.365 1.00 94.38 126 SER A CA 1
ATOM 966 C C . SER A 1 126 ? 4.772 -6.053 -15.962 1.00 94.38 126 SER A C 1
ATOM 968 O O . SER A 1 126 ? 3.858 -5.399 -15.466 1.00 94.38 126 SER A O 1
ATOM 970 N N . ALA A 1 127 ? 5.387 -7.029 -15.293 1.00 96.44 127 ALA A N 1
ATOM 971 C CA . ALA A 1 127 ? 5.039 -7.410 -13.932 1.00 96.44 127 ALA A CA 1
ATOM 972 C C . ALA A 1 127 ? 5.389 -6.313 -12.913 1.00 96.44 127 ALA A C 1
ATOM 974 O O . ALA A 1 127 ? 4.598 -6.043 -12.012 1.00 96.44 127 ALA A O 1
ATOM 975 N N . LEU A 1 128 ? 6.514 -5.613 -13.087 1.00 95.12 128 LEU A N 1
ATOM 976 C CA . LEU A 1 128 ? 6.846 -4.446 -12.266 1.00 95.12 128 LEU A CA 1
ATOM 977 C C . LEU A 1 128 ? 5.834 -3.303 -12.463 1.00 95.12 128 LEU A C 1
ATOM 979 O O . LEU A 1 128 ? 5.386 -2.709 -11.485 1.00 95.12 128 LEU A O 1
ATOM 983 N N . ALA A 1 129 ? 5.421 -3.025 -13.705 1.00 95.56 129 ALA A N 1
ATOM 984 C CA . ALA A 1 129 ? 4.368 -2.044 -13.973 1.00 95.56 129 ALA A CA 1
ATOM 985 C C . ALA A 1 129 ? 3.042 -2.455 -13.315 1.00 95.56 129 ALA A C 1
ATOM 987 O O . ALA A 1 129 ? 2.396 -1.626 -12.674 1.00 95.56 129 ALA A O 1
ATOM 988 N N . LEU A 1 130 ? 2.669 -3.737 -13.407 1.00 95.62 130 LEU A N 1
ATOM 989 C CA . LEU A 1 130 ? 1.495 -4.285 -12.728 1.00 95.62 130 LEU A CA 1
ATOM 990 C C . LEU A 1 130 ? 1.586 -4.113 -11.206 1.00 95.62 130 LEU A C 1
ATOM 992 O O . LEU A 1 130 ? 0.577 -3.795 -10.587 1.00 95.62 130 LEU A O 1
ATOM 996 N N . LEU A 1 131 ? 2.767 -4.272 -10.602 1.00 95.62 131 LEU A N 1
ATOM 997 C CA . LEU A 1 131 ? 2.967 -4.081 -9.163 1.00 95.62 131 LEU A CA 1
ATOM 998 C C . LEU A 1 131 ? 2.694 -2.631 -8.734 1.00 95.62 131 LEU A C 1
ATOM 1000 O O . LEU A 1 131 ? 1.983 -2.406 -7.754 1.00 95.62 131 LEU A O 1
ATOM 1004 N N . VAL A 1 132 ? 3.181 -1.647 -9.497 1.00 94.56 132 VAL A N 1
ATOM 1005 C CA . VAL A 1 132 ? 2.919 -0.222 -9.223 1.00 94.56 132 VAL A CA 1
ATOM 1006 C C . VAL A 1 132 ? 1.442 0.122 -9.448 1.00 94.56 132 VAL A C 1
ATOM 1008 O O . VAL A 1 132 ? 0.811 0.728 -8.581 1.00 94.56 132 VAL A O 1
ATOM 1011 N N . ILE A 1 133 ? 0.855 -0.327 -10.565 1.00 95.31 133 ILE A N 1
ATOM 1012 C CA . ILE A 1 133 ? -0.577 -0.143 -10.864 1.00 95.31 133 ILE A CA 1
ATOM 1013 C C . ILE A 1 133 ? -1.440 -0.778 -9.770 1.00 95.31 133 ILE A C 1
ATOM 1015 O O . ILE A 1 133 ? -2.422 -0.187 -9.330 1.00 95.31 133 ILE A O 1
ATOM 1019 N N . SER A 1 134 ? -1.055 -1.959 -9.291 1.00 95.06 134 SER A N 1
ATOM 1020 C CA . SER A 1 134 ? -1.722 -2.645 -8.192 1.00 95.06 134 SER A CA 1
ATOM 1021 C C . SER A 1 134 ? -1.684 -1.834 -6.899 1.00 95.06 134 SER A C 1
ATOM 1023 O O . SER A 1 134 ? -2.663 -1.843 -6.158 1.00 95.06 134 SER A O 1
ATOM 1025 N N . GLY A 1 135 ? -0.581 -1.150 -6.587 1.00 92.75 135 GLY A N 1
ATOM 1026 C CA . GLY A 1 135 ? -0.511 -0.234 -5.445 1.00 92.75 135 GLY A CA 1
ATOM 1027 C C . GLY A 1 135 ? -1.558 0.877 -5.550 1.00 92.75 135 GLY A C 1
ATOM 1028 O O . GLY A 1 135 ? -2.374 1.043 -4.644 1.00 92.75 135 GLY A O 1
ATOM 1029 N N . GLY A 1 136 ? -1.608 1.552 -6.703 1.00 92.56 136 GLY A N 1
ATOM 1030 C CA . GLY A 1 136 ? -2.607 2.589 -6.977 1.00 92.56 136 GLY A CA 1
ATOM 1031 C C . GLY A 1 136 ? -4.045 2.063 -6.939 1.00 92.56 136 GLY A C 1
ATOM 1032 O O . GLY A 1 136 ? -4.917 2.668 -6.323 1.00 92.56 136 GLY A O 1
ATOM 1033 N N . LEU A 1 137 ? -4.310 0.893 -7.525 1.00 94.06 137 LEU A N 1
ATOM 1034 C CA . LEU A 1 137 ? -5.652 0.311 -7.525 1.00 94.06 137 LEU A CA 1
ATOM 1035 C C . LEU A 1 137 ? -6.118 -0.053 -6.112 1.00 94.06 137 LEU A C 1
ATOM 1037 O O . LEU A 1 137 ? -7.272 0.184 -5.765 1.00 94.06 137 LEU A O 1
ATOM 1041 N N . GLN A 1 138 ? -5.220 -0.588 -5.283 1.00 93.38 138 GLN A N 1
ATOM 1042 C CA . GLN A 1 138 ? -5.513 -0.849 -3.876 1.00 93.38 138 GLN A CA 1
ATOM 1043 C C . GLN A 1 138 ? -5.808 0.443 -3.118 1.00 93.38 138 GLN A C 1
ATOM 1045 O O . GLN A 1 138 ? -6.746 0.450 -2.335 1.00 93.38 138 GLN A O 1
ATOM 1050 N N . TYR A 1 139 ? -5.078 1.530 -3.372 1.00 89.69 139 TYR A N 1
ATOM 1051 C CA . TYR A 1 139 ? -5.373 2.829 -2.764 1.00 89.69 139 TYR A CA 1
ATOM 1052 C C . TYR A 1 139 ? -6.812 3.294 -3.063 1.00 89.69 139 TYR A C 1
ATOM 1054 O O . TYR A 1 139 ? -7.536 3.682 -2.150 1.00 89.69 139 TYR A O 1
ATOM 1062 N N . PHE A 1 140 ? -7.275 3.171 -4.313 1.00 90.19 140 PHE A N 1
ATOM 1063 C CA . PHE A 1 140 ? -8.633 3.593 -4.685 1.00 90.19 140 PHE A CA 1
ATOM 1064 C C . PHE A 1 140 ? -9.739 2.612 -4.268 1.00 90.19 140 PHE A C 1
ATOM 1066 O O . PHE A 1 140 ? -10.846 3.042 -3.950 1.00 90.19 140 PHE A O 1
ATOM 1073 N N . MET A 1 141 ? -9.469 1.303 -4.296 1.00 93.00 141 MET A N 1
ATOM 1074 C CA . MET A 1 141 ? -10.473 0.259 -4.042 1.00 93.00 141 MET A CA 1
ATOM 1075 C C . MET A 1 141 ? -10.525 -0.223 -2.589 1.00 93.00 141 MET A C 1
ATOM 1077 O O . MET A 1 141 ? -11.459 -0.940 -2.223 1.00 93.00 141 MET A O 1
ATOM 1081 N N . ARG A 1 142 ? -9.522 0.099 -1.765 1.00 92.25 142 ARG A N 1
ATOM 1082 C CA . ARG A 1 142 ? -9.490 -0.306 -0.358 1.00 92.25 142 ARG A CA 1
ATOM 1083 C C . ARG A 1 142 ? -10.516 0.495 0.431 1.00 92.25 142 ARG A C 1
ATOM 1085 O O . ARG A 1 142 ? -10.507 1.721 0.437 1.00 92.25 142 ARG A O 1
ATOM 1092 N N . VAL A 1 143 ? -11.350 -0.231 1.163 1.00 91.69 143 VAL A N 1
ATOM 1093 C CA . VAL A 1 143 ? -12.216 0.324 2.199 1.00 91.69 143 VAL A CA 1
ATOM 1094 C C . VAL A 1 143 ? -11.656 -0.101 3.545 1.00 91.69 143 VAL A C 1
ATOM 1096 O O . VAL A 1 143 ? -11.412 -1.287 3.774 1.00 91.69 143 VAL A O 1
ATOM 1099 N N . GLU A 1 144 ? -11.442 0.870 4.423 1.00 92.81 144 GLU A N 1
ATOM 1100 C CA . GLU A 1 144 ? -10.940 0.658 5.773 1.00 92.81 144 GLU A CA 1
ATOM 1101 C C . GLU A 1 144 ? -11.796 1.439 6.763 1.00 92.81 144 GLU A C 1
ATOM 1103 O O . GLU A 1 144 ? -12.085 2.615 6.554 1.00 92.81 144 GLU A O 1
ATOM 1108 N N . GLY A 1 145 ? -12.212 0.778 7.836 1.00 94.50 145 GLY A N 1
ATOM 1109 C CA . GLY A 1 145 ? -12.976 1.398 8.907 1.00 94.50 145 GLY A CA 1
ATOM 1110 C C . GLY A 1 145 ? -12.683 0.738 10.242 1.00 94.50 145 GLY A C 1
ATOM 1111 O O . GLY A 1 145 ? -12.166 -0.378 10.306 1.00 94.50 145 GLY A O 1
ATOM 1112 N N . ARG A 1 146 ? -13.013 1.436 11.321 1.00 95.00 146 ARG A N 1
ATOM 1113 C CA . ARG A 1 146 ? -12.838 0.959 12.691 1.00 95.00 146 ARG A CA 1
ATOM 1114 C C . ARG A 1 146 ? -14.184 0.655 13.320 1.00 95.00 146 ARG A C 1
ATOM 1116 O O . ARG A 1 146 ? -15.166 1.346 13.066 1.00 95.00 146 ARG A O 1
ATOM 1123 N N . VAL A 1 147 ? -14.215 -0.357 14.170 1.00 95.12 147 VAL A N 1
ATOM 1124 C CA . VAL A 1 147 ? -15.352 -0.664 15.031 1.00 95.12 147 VAL A CA 1
ATOM 1125 C C . VAL A 1 147 ? -14.844 -0.872 16.446 1.00 95.12 147 VAL A C 1
ATOM 1127 O O . VAL A 1 147 ? -13.841 -1.551 16.669 1.00 95.12 147 VAL A O 1
ATOM 1130 N N . SER A 1 148 ? -15.540 -0.257 17.390 1.00 94.81 148 SER A N 1
ATOM 1131 C CA . SER A 1 148 ? -15.269 -0.384 18.815 1.00 94.81 148 SER A CA 1
ATOM 1132 C C . SER A 1 148 ? -16.438 -1.124 19.443 1.00 94.81 148 SER A C 1
ATOM 1134 O O . SER A 1 148 ? -17.579 -0.732 19.218 1.00 94.81 148 SER A O 1
ATOM 1136 N N . LEU A 1 149 ? -16.158 -2.194 20.183 1.00 95.44 149 LEU A N 1
ATOM 1137 C CA . LEU A 1 149 ? -17.179 -3.041 20.803 1.00 95.44 149 LEU A CA 1
ATOM 1138 C C . LEU A 1 149 ? -16.839 -3.306 22.266 1.00 95.44 149 LEU A C 1
ATOM 1140 O O . LEU A 1 149 ? -15.687 -3.611 22.593 1.00 95.44 149 LEU A O 1
ATOM 1144 N N . ARG A 1 150 ? -17.850 -3.254 23.133 1.00 95.38 150 ARG A N 1
ATOM 1145 C CA . ARG A 1 150 ? -17.819 -3.840 24.479 1.00 95.38 150 ARG A CA 1
ATOM 1146 C C . ARG A 1 150 ? -18.239 -5.305 24.442 1.00 95.38 150 ARG A C 1
ATOM 1148 O O . ARG A 1 150 ? -18.877 -5.763 23.498 1.00 95.38 150 ARG A O 1
ATOM 1155 N N . GLU A 1 151 ? -17.866 -6.068 25.463 1.00 94.06 151 GLU A N 1
ATOM 1156 C CA . GLU A 1 151 ? -18.298 -7.465 25.575 1.00 94.06 151 GLU A CA 1
ATOM 1157 C C . GLU A 1 151 ? -19.831 -7.563 25.601 1.00 94.06 151 GLU A C 1
ATOM 1159 O O . GLU A 1 151 ? -20.505 -6.804 26.296 1.00 94.06 151 GLU A O 1
ATOM 1164 N N . GLY A 1 152 ? -20.384 -8.474 24.801 1.00 93.38 152 GLY A N 1
ATOM 1165 C CA . GLY A 1 152 ? -21.821 -8.624 24.566 1.00 93.38 152 GLY A CA 1
ATOM 1166 C C . GLY A 1 152 ? -22.399 -7.677 23.506 1.00 93.38 152 GLY A C 1
ATOM 1167 O O . GLY A 1 152 ? -23.482 -7.948 22.983 1.00 93.38 152 GLY A O 1
ATOM 1168 N N . GLU A 1 153 ? -21.688 -6.609 23.134 1.00 94.69 153 GLU A N 1
ATOM 1169 C CA . GLU A 1 153 ? -22.160 -5.629 22.158 1.00 94.69 153 GLU A CA 1
ATOM 1170 C C . GLU A 1 153 ? -22.135 -6.199 20.739 1.00 94.69 153 GLU A C 1
ATOM 1172 O O . GLU A 1 153 ? -21.209 -6.915 20.343 1.00 94.69 153 GLU A O 1
ATOM 1177 N N . THR A 1 154 ? -23.172 -5.863 19.970 1.00 94.88 154 THR A N 1
ATOM 1178 C CA . THR A 1 154 ? -23.293 -6.212 18.555 1.00 94.88 154 THR A CA 1
ATOM 1179 C C . THR A 1 154 ? -23.350 -4.941 17.722 1.00 94.88 154 THR A C 1
ATOM 1181 O O . THR A 1 154 ? -24.164 -4.066 18.002 1.00 94.88 154 THR A O 1
ATOM 1184 N N . SER A 1 155 ? -22.528 -4.852 16.679 1.00 94.94 155 SER A N 1
ATOM 1185 C CA . SER A 1 155 ? -22.559 -3.744 15.723 1.00 94.94 155 SER A CA 1
ATOM 1186 C C . SER A 1 155 ? -22.350 -4.243 14.301 1.00 94.94 155 SER A C 1
ATOM 1188 O O . SER A 1 155 ? -21.597 -5.183 14.047 1.00 94.94 155 SER A O 1
ATOM 1190 N N . ASN A 1 156 ? -23.002 -3.579 13.359 1.00 94.69 156 ASN A N 1
ATOM 1191 C CA . ASN A 1 156 ? -22.773 -3.706 11.924 1.00 94.69 156 ASN A CA 1
ATOM 1192 C C . ASN A 1 156 ? -22.247 -2.390 11.323 1.00 94.69 156 ASN A C 1
ATOM 1194 O O . ASN A 1 156 ? -22.253 -2.231 10.106 1.00 94.69 156 ASN A O 1
ATOM 1198 N N . ILE A 1 157 ? -21.823 -1.431 12.150 1.00 94.38 157 ILE A N 1
ATOM 1199 C CA . ILE A 1 157 ? -21.393 -0.101 11.708 1.00 94.38 157 ILE A CA 1
ATOM 1200 C C . ILE A 1 157 ? -19.874 0.014 11.829 1.00 94.38 157 ILE A C 1
ATOM 1202 O O . ILE A 1 157 ? -19.290 -0.270 12.874 1.00 94.38 157 ILE A O 1
ATOM 1206 N N . LEU A 1 158 ? -19.244 0.476 10.752 1.00 94.19 158 LEU A N 1
ATOM 1207 C CA . LEU A 1 158 ? -17.845 0.876 10.705 1.00 94.19 158 LEU A CA 1
ATOM 1208 C C . LEU A 1 158 ? -17.739 2.396 10.663 1.00 94.19 158 LEU A C 1
ATOM 1210 O O . LEU A 1 158 ? -18.410 3.053 9.868 1.00 94.19 158 LEU A O 1
ATOM 1214 N N . PHE A 1 159 ? -16.828 2.942 11.456 1.00 94.25 159 PHE A N 1
ATOM 1215 C CA . PHE A 1 159 ? -16.399 4.330 11.367 1.00 94.25 159 PHE A CA 1
ATOM 1216 C C . PHE A 1 159 ? -15.233 4.423 10.383 1.00 94.25 159 PHE A C 1
ATOM 1218 O O . PHE A 1 159 ? -14.137 3.927 10.647 1.00 94.25 159 PHE A O 1
ATOM 1225 N N . VAL A 1 160 ? -15.485 5.029 9.229 1.00 92.06 160 VAL A N 1
ATOM 1226 C CA . VAL A 1 160 ? -14.519 5.239 8.150 1.00 92.06 160 VAL A CA 1
ATOM 1227 C C . VAL A 1 160 ? -14.048 6.685 8.214 1.00 92.06 160 VAL A C 1
ATOM 1229 O O . VAL A 1 160 ? -14.850 7.612 8.101 1.00 92.06 160 VAL A O 1
ATOM 1232 N N . GLU A 1 161 ? -12.748 6.887 8.393 1.00 85.62 161 GLU A N 1
ATOM 1233 C CA . GLU A 1 161 ? -12.130 8.212 8.371 1.00 85.62 161 GLU A CA 1
ATOM 1234 C C . GLU A 1 161 ? -11.365 8.374 7.056 1.00 85.62 161 GLU A C 1
ATOM 1236 O O . GLU A 1 161 ? -10.413 7.638 6.796 1.00 85.62 161 GLU A O 1
ATOM 1241 N N . LYS A 1 162 ? -11.808 9.304 6.202 1.00 79.75 162 LYS A N 1
ATOM 1242 C CA . LYS A 1 162 ? -11.169 9.598 4.913 1.00 79.75 162 LYS A CA 1
ATOM 1243 C C . LYS A 1 162 ? -11.048 11.108 4.737 1.00 79.75 162 LYS A C 1
ATOM 1245 O O . LYS A 1 162 ? -12.047 11.815 4.832 1.00 79.75 162 LYS A O 1
ATOM 1250 N N . ASN A 1 163 ? -9.830 11.593 4.495 1.00 74.12 163 ASN A N 1
ATOM 1251 C CA . ASN A 1 163 ? -9.503 13.019 4.336 1.00 74.12 163 ASN A CA 1
ATOM 1252 C C . ASN A 1 163 ? -10.018 13.886 5.504 1.00 74.12 163 ASN A C 1
ATOM 1254 O O . ASN A 1 163 ? -10.606 14.944 5.297 1.00 74.12 163 ASN A O 1
ATOM 1258 N N . GLY A 1 164 ? -9.890 13.389 6.741 1.00 75.81 164 GLY A N 1
ATOM 1259 C CA . GLY A 1 164 ? -10.384 14.064 7.950 1.00 75.81 164 GLY A CA 1
ATOM 1260 C C . GLY A 1 164 ? -11.908 14.044 8.139 1.00 75.81 164 GLY A C 1
ATOM 1261 O O . GLY A 1 164 ? -12.398 14.484 9.178 1.00 75.81 164 GLY A O 1
ATOM 1262 N N . VAL A 1 165 ? -12.676 13.502 7.187 1.00 82.44 165 VAL A N 1
ATOM 1263 C CA . VAL A 1 165 ? -14.131 13.353 7.298 1.00 82.44 165 VAL A CA 1
ATOM 1264 C C . VAL A 1 165 ? -14.464 11.969 7.845 1.00 82.44 165 VAL A C 1
ATOM 1266 O O . VAL A 1 165 ? -14.071 10.942 7.285 1.00 82.44 165 VAL A O 1
ATOM 1269 N N . ARG A 1 166 ? -15.220 11.937 8.946 1.00 85.81 166 ARG A N 1
ATOM 1270 C CA . ARG A 1 166 ? -15.734 10.700 9.541 1.00 85.81 166 ARG A CA 1
ATOM 1271 C C . ARG A 1 166 ? -17.089 10.363 8.945 1.00 85.81 166 ARG A C 1
ATOM 1273 O O . ARG A 1 166 ? -18.040 11.128 9.062 1.00 85.81 166 ARG A O 1
ATOM 1280 N N . THR A 1 167 ? -17.167 9.194 8.333 1.00 90.38 167 THR A N 1
ATOM 1281 C CA . THR A 1 167 ? -18.385 8.641 7.747 1.00 90.38 167 THR A CA 1
ATOM 1282 C C . THR A 1 167 ? -18.678 7.286 8.369 1.00 90.38 167 THR A C 1
ATOM 1284 O O . THR A 1 167 ? -17.776 6.593 8.841 1.00 90.38 167 THR A O 1
ATOM 1287 N N . THR A 1 168 ? -19.948 6.906 8.408 1.00 92.19 168 THR A N 1
ATOM 1288 C CA . THR A 1 168 ? -20.355 5.570 8.836 1.00 92.19 168 THR A CA 1
ATOM 1289 C C . THR A 1 168 ? -20.632 4.713 7.607 1.00 92.19 168 THR A C 1
ATOM 1291 O O . THR A 1 168 ? -21.309 5.134 6.673 1.00 92.19 168 THR A O 1
ATOM 1294 N N . SER A 1 169 ? -20.097 3.496 7.599 1.00 92.12 169 SER A N 1
ATOM 1295 C CA . SER A 1 169 ? -20.375 2.487 6.578 1.00 92.12 169 SER A CA 1
ATOM 1296 C C . SER A 1 169 ? -20.990 1.274 7.251 1.00 92.12 169 SER A C 1
ATOM 1298 O O . SER A 1 169 ? -20.465 0.794 8.253 1.00 92.12 169 SER A O 1
ATOM 1300 N N . GLN A 1 170 ? -22.079 0.749 6.698 1.00 93.19 170 GLN A N 1
ATOM 1301 C CA . GLN A 1 170 ? -22.690 -0.470 7.220 1.00 93.19 170 GLN A CA 1
ATOM 1302 C C . GLN A 1 170 ? -22.077 -1.719 6.587 1.00 93.19 170 GLN A C 1
ATOM 1304 O O . GLN A 1 170 ? -21.762 -1.751 5.396 1.00 93.19 170 GLN A O 1
ATOM 1309 N N . LEU A 1 171 ? -21.904 -2.751 7.405 1.00 93.75 171 LEU A N 1
ATOM 1310 C CA . LEU A 1 171 ? -21.471 -4.074 6.994 1.00 93.75 171 LEU A CA 1
ATOM 1311 C C . LEU A 1 171 ? -22.667 -4.937 6.579 1.00 93.75 171 LEU A C 1
ATOM 1313 O O . LEU A 1 171 ? -23.741 -4.835 7.169 1.00 93.75 171 LEU A O 1
ATOM 1317 N N . PRO A 1 172 ? -22.468 -5.868 5.631 1.00 93.75 172 PRO A N 1
ATOM 1318 C CA . PRO A 1 172 ? -23.489 -6.832 5.219 1.00 93.75 172 PRO A CA 1
ATOM 1319 C C . PRO A 1 172 ? -23.626 -8.017 6.202 1.00 93.75 172 PRO A C 1
ATOM 1321 O O . PRO A 1 172 ? -24.012 -9.116 5.803 1.00 93.75 172 PRO A O 1
ATOM 1324 N N . PHE A 1 173 ? -23.188 -7.846 7.448 1.00 94.19 173 PHE A N 1
ATOM 1325 C CA . PHE A 1 173 ? -23.264 -8.798 8.558 1.00 94.19 173 PHE A CA 1
ATOM 1326 C C . PHE A 1 173 ? -23.019 -8.044 9.869 1.00 94.19 173 PHE A C 1
ATOM 1328 O O . PHE A 1 173 ? -22.446 -6.951 9.868 1.00 94.19 173 PHE A O 1
ATOM 1335 N N . SER A 1 174 ? -23.415 -8.647 10.983 1.00 95.00 174 SER A N 1
ATOM 1336 C CA . SER A 1 174 ? -23.195 -8.093 12.317 1.00 95.00 174 SER A CA 1
ATOM 1337 C C . SER A 1 174 ? -22.006 -8.763 12.996 1.00 95.00 174 SER A C 1
ATOM 1339 O O . SER A 1 174 ? -21.755 -9.956 12.826 1.00 95.00 174 SER A O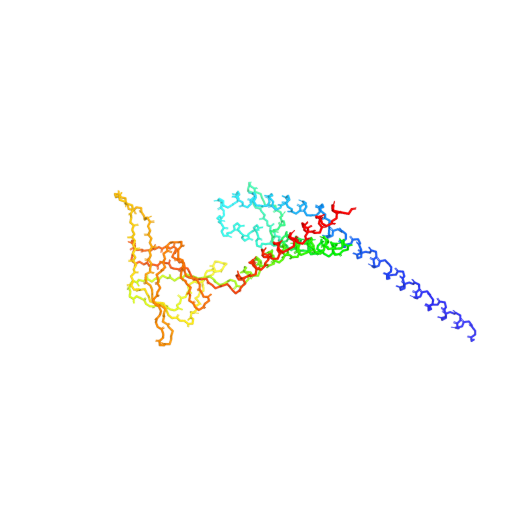 1
ATOM 1341 N N . LEU A 1 175 ? -21.275 -7.990 13.787 1.00 95.06 175 LEU A N 1
ATOM 1342 C CA . LEU A 1 175 ? -20.187 -8.457 14.635 1.00 95.06 175 LEU A CA 1
ATOM 1343 C C . LEU A 1 175 ? -20.632 -8.371 16.084 1.00 95.06 175 LEU A C 1
ATOM 1345 O O . LEU A 1 175 ? -21.026 -7.294 16.525 1.00 95.06 175 LEU A O 1
ATOM 1349 N N . ARG A 1 176 ? -20.514 -9.465 16.834 1.00 95.75 176 ARG A N 1
ATOM 1350 C CA . ARG A 1 176 ? -20.699 -9.459 18.288 1.00 95.75 176 ARG A CA 1
ATOM 1351 C C . ARG A 1 176 ? -19.400 -9.801 18.993 1.00 95.75 176 ARG A C 1
ATOM 1353 O O . ARG A 1 176 ? -18.795 -10.830 18.684 1.00 95.75 176 ARG A O 1
ATOM 1360 N N . LEU A 1 177 ? -18.993 -8.986 19.961 1.00 96.31 177 LEU A N 1
ATOM 1361 C CA . LEU A 1 177 ? -17.848 -9.306 20.811 1.00 96.31 177 LEU A CA 1
ATOM 1362 C C . LEU A 1 177 ? -18.297 -10.255 21.924 1.00 96.31 177 LEU A C 1
ATOM 1364 O O . LEU A 1 177 ? -19.121 -9.893 22.755 1.00 96.31 177 LEU A O 1
ATOM 1368 N N . LEU A 1 178 ? -17.767 -11.479 21.942 1.00 94.94 178 LEU A N 1
ATOM 1369 C CA . LEU A 1 178 ? -18.042 -12.432 23.018 1.00 94.94 178 LEU A CA 1
ATOM 1370 C C . LEU A 1 178 ? -17.163 -12.163 24.232 1.00 94.94 178 LEU A C 1
ATOM 1372 O O . LEU A 1 178 ? -17.653 -12.152 25.355 1.00 94.94 178 LEU A O 1
ATOM 1376 N N . LYS A 1 179 ? -15.860 -12.000 23.998 1.00 94.44 179 LYS A N 1
ATOM 1377 C CA . LYS A 1 179 ? -14.877 -11.806 25.059 1.00 94.44 179 LYS A CA 1
ATOM 1378 C C . LYS A 1 179 ? -13.648 -11.092 24.524 1.00 94.44 179 LYS A C 1
ATOM 1380 O O . LYS A 1 179 ? -13.131 -11.460 23.466 1.0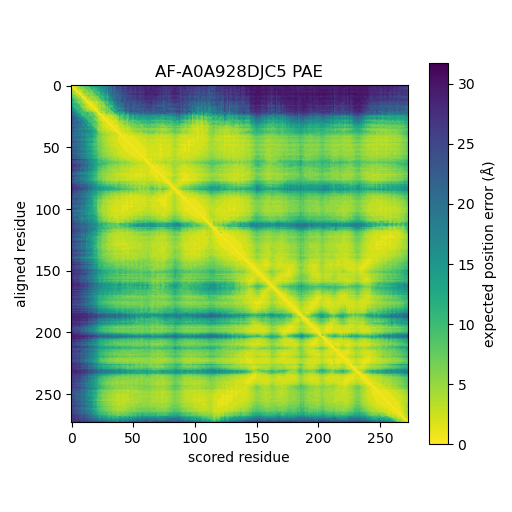0 94.44 179 LYS A O 1
ATOM 1385 N N . PHE A 1 180 ? -13.159 -10.124 25.276 1.00 94.56 180 PHE A N 1
ATOM 1386 C CA . PHE A 1 180 ? -11.853 -9.523 25.096 1.00 94.56 180 PHE A CA 1
ATOM 1387 C C . PHE A 1 180 ? -10.884 -10.106 26.128 1.00 94.56 180 PHE A C 1
ATOM 1389 O O . PHE A 1 180 ? -11.237 -10.431 27.259 1.00 94.56 180 PHE A O 1
ATOM 1396 N N . THR A 1 181 ? -9.641 -10.333 25.731 1.00 91.88 181 THR A N 1
ATOM 1397 C CA . THR A 1 181 ? -8.608 -10.868 26.620 1.00 91.88 181 THR A CA 1
ATOM 1398 C C . THR A 1 181 ? -7.331 -10.088 26.394 1.00 91.88 181 THR A C 1
ATOM 1400 O O . THR A 1 181 ? -6.827 -10.052 25.273 1.00 91.88 181 THR A O 1
ATOM 1403 N N . LYS A 1 182 ? -6.834 -9.471 27.465 1.00 91.06 182 LYS A N 1
ATOM 1404 C CA . LYS A 1 182 ? -5.555 -8.768 27.546 1.00 91.06 182 LYS A CA 1
ATOM 1405 C C . LYS A 1 182 ? -4.637 -9.578 28.454 1.00 91.06 182 LYS A C 1
ATOM 1407 O O . LYS A 1 182 ? -5.037 -9.950 29.554 1.00 91.06 182 LYS A O 1
ATOM 1412 N N . GLU A 1 183 ? -3.431 -9.847 27.986 1.00 88.81 183 GLU A N 1
ATOM 1413 C CA . GLU A 1 183 ? -2.356 -10.448 28.765 1.00 88.81 183 GLU A CA 1
ATOM 1414 C C . GLU A 1 183 ? -1.262 -9.407 28.939 1.00 88.81 183 GLU A C 1
ATOM 1416 O O . GLU A 1 183 ? -0.801 -8.835 27.950 1.00 88.81 183 GLU A O 1
ATOM 1421 N N . ASP A 1 184 ? -0.834 -9.187 30.175 1.00 89.62 184 ASP A N 1
ATOM 1422 C CA . ASP A 1 184 ? 0.250 -8.270 30.513 1.00 89.62 184 ASP A CA 1
ATOM 1423 C C . ASP A 1 184 ? 1.560 -9.026 30.760 1.00 89.62 184 ASP A C 1
ATOM 1425 O O . ASP A 1 184 ? 1.580 -10.239 31.005 1.00 89.62 184 ASP A O 1
ATOM 1429 N N . TRP A 1 185 ? 2.682 -8.314 30.670 1.00 88.88 185 TRP A N 1
ATOM 1430 C CA . TRP A 1 185 ? 3.959 -8.851 31.130 1.00 88.88 185 TRP A CA 1
ATOM 1431 C C . TRP A 1 185 ? 3.952 -9.016 32.650 1.00 88.88 185 TRP A C 1
ATOM 1433 O O . TRP A 1 185 ? 3.372 -8.216 33.379 1.00 88.88 185 TRP A O 1
ATOM 1443 N N . GLN A 1 186 ? 4.613 -10.061 33.146 1.00 86.56 186 GLN A N 1
ATOM 1444 C CA . GLN A 1 186 ? 4.657 -10.319 34.583 1.00 86.56 186 GLN A CA 1
ATOM 1445 C C . GLN A 1 186 ? 5.252 -9.118 35.330 1.00 86.56 186 GLN A C 1
ATOM 1447 O O . GLN A 1 186 ? 6.360 -8.684 35.023 1.00 86.56 186 GLN A O 1
ATOM 1452 N N . GLY A 1 187 ? 4.509 -8.593 36.308 1.00 86.31 187 GLY A N 1
ATOM 1453 C CA . GLY A 1 187 ? 4.944 -7.460 37.128 1.00 86.31 187 GLY A CA 1
ATOM 1454 C C . GLY A 1 187 ? 4.897 -6.095 36.431 1.00 86.31 187 GLY A C 1
ATOM 1455 O O . GLY A 1 187 ? 5.536 -5.162 36.907 1.00 86.31 187 GLY A O 1
ATOM 1456 N N . SER A 1 188 ? 4.176 -5.960 35.314 1.00 88.81 188 SER A N 1
ATOM 1457 C CA . SER A 1 188 ? 4.026 -4.699 34.586 1.00 88.81 188 SER A CA 1
ATOM 1458 C C . SER A 1 188 ? 2.604 -4.532 34.051 1.00 88.81 188 SER A C 1
ATOM 1460 O O . SER A 1 188 ? 1.974 -5.511 33.676 1.00 88.81 188 SER A O 1
ATOM 1462 N N . ASP A 1 189 ? 2.129 -3.292 33.927 1.00 82.00 189 ASP A N 1
ATOM 1463 C CA . ASP A 1 189 ? 0.861 -2.973 33.250 1.00 82.00 189 ASP A CA 1
ATOM 1464 C C . ASP A 1 189 ? 0.996 -2.908 31.713 1.00 82.00 189 ASP A C 1
ATOM 1466 O O . ASP A 1 189 ? 0.059 -2.516 31.007 1.00 82.00 189 ASP A O 1
ATOM 1470 N N . ILE A 1 190 ? 2.172 -3.265 31.177 1.00 85.56 190 ILE A N 1
ATOM 1471 C CA . ILE A 1 190 ? 2.443 -3.266 29.739 1.00 85.56 190 ILE A CA 1
ATOM 1472 C C . ILE A 1 190 ? 1.746 -4.472 29.083 1.00 85.56 190 ILE A C 1
ATOM 1474 O O . ILE A 1 190 ? 2.093 -5.618 29.400 1.00 85.56 190 ILE A O 1
ATOM 1478 N N . PRO A 1 191 ? 0.852 -4.241 28.100 1.00 84.81 191 PRO A N 1
ATOM 1479 C CA . PRO A 1 191 ? 0.189 -5.311 27.367 1.00 84.81 191 PRO A CA 1
ATOM 1480 C C . PRO A 1 191 ? 1.201 -6.125 26.559 1.00 84.81 191 PRO A C 1
ATOM 1482 O O . PRO A 1 191 ? 1.899 -5.610 25.685 1.00 84.81 191 PRO A O 1
ATOM 1485 N N . LYS A 1 192 ? 1.240 -7.427 26.825 1.00 87.38 192 LYS A N 1
ATOM 1486 C CA . LYS A 1 192 ? 1.977 -8.424 26.047 1.00 87.38 192 LYS A CA 1
ATOM 1487 C C . LYS A 1 192 ? 1.181 -8.876 24.830 1.00 87.38 192 LYS A C 1
ATOM 1489 O O . LYS A 1 192 ? 1.738 -9.021 23.743 1.00 87.38 192 LYS A O 1
ATOM 1494 N N . SER A 1 193 ? -0.106 -9.151 25.016 1.00 89.50 193 SER A N 1
ATOM 1495 C CA . SER A 1 193 ? -0.985 -9.593 23.943 1.00 89.50 193 SER A CA 1
ATOM 1496 C C . SER A 1 193 ? -2.420 -9.161 24.215 1.00 89.50 193 SER A C 1
ATOM 1498 O O . SER A 1 193 ? -2.841 -9.021 25.362 1.00 89.50 193 SER A O 1
ATOM 1500 N N . PHE A 1 194 ? -3.190 -8.932 23.157 1.00 91.19 194 PHE A N 1
ATOM 1501 C CA . PHE A 1 194 ? -4.631 -8.778 23.278 1.00 91.19 194 PHE A CA 1
ATOM 1502 C C . PHE A 1 194 ? -5.355 -9.493 22.139 1.00 91.19 194 PHE A C 1
ATOM 1504 O O . PHE A 1 194 ? -4.855 -9.616 21.014 1.00 91.19 194 PHE A O 1
ATOM 1511 N N . SER A 1 195 ? -6.533 -10.020 22.459 1.00 93.25 195 SER A N 1
ATOM 1512 C CA . SER A 1 195 ? -7.352 -10.803 21.545 1.00 93.25 195 SER A CA 1
ATOM 1513 C C . SER A 1 195 ? -8.839 -10.589 21.786 1.00 93.25 195 SER A C 1
ATOM 1515 O O . SER A 1 195 ? -9.275 -10.306 22.901 1.00 93.25 195 SER A O 1
ATOM 1517 N N . SER A 1 196 ? -9.611 -10.749 20.720 1.00 95.75 196 SER A N 1
ATOM 1518 C CA . SER A 1 196 ? -11.061 -10.621 20.719 1.00 95.75 196 SER A CA 1
ATOM 1519 C C . SER A 1 196 ? -11.675 -11.878 20.145 1.00 95.75 196 SER A C 1
ATOM 1521 O O . SER A 1 196 ? -11.466 -12.203 18.973 1.00 95.75 196 SER A O 1
ATOM 1523 N N . LYS A 1 197 ? -12.457 -12.577 20.964 1.00 96.38 197 LYS A N 1
ATOM 1524 C CA . LYS A 1 197 ? -13.340 -13.635 20.492 1.00 96.38 197 LYS A CA 1
ATOM 1525 C C . LYS A 1 197 ? -14.631 -12.985 20.013 1.00 96.38 197 LYS A C 1
ATOM 1527 O O . LYS A 1 197 ? -15.340 -12.366 20.805 1.00 96.38 197 LYS A O 1
ATOM 1532 N N . ILE A 1 198 ? -14.923 -13.119 18.729 1.00 96.38 198 ILE A N 1
ATOM 1533 C CA . ILE A 1 198 ? -16.084 -12.506 18.086 1.00 96.38 198 ILE A CA 1
ATOM 1534 C C . ILE A 1 198 ? -16.954 -13.562 17.408 1.00 96.38 198 ILE A C 1
ATOM 1536 O O . ILE A 1 198 ? -16.485 -14.648 17.068 1.00 96.38 198 ILE A O 1
ATOM 1540 N N . VAL A 1 199 ? -18.219 -13.221 17.192 1.00 96.62 199 VAL A N 1
ATOM 1541 C CA . VAL A 1 199 ? -19.136 -13.975 16.334 1.00 96.62 199 VAL A CA 1
ATOM 1542 C C . VAL A 1 199 ? -19.540 -13.075 15.181 1.00 96.62 199 VAL A C 1
ATOM 1544 O O . VAL A 1 199 ? -20.046 -11.972 15.399 1.00 96.62 199 VAL A O 1
ATOM 1547 N N . PHE A 1 200 ? -19.338 -13.562 13.964 1.00 96.12 200 PHE A N 1
ATOM 1548 C CA . PHE A 1 200 ? -19.948 -12.992 12.774 1.00 96.12 200 PHE A CA 1
ATOM 1549 C C . PHE A 1 200 ? -21.343 -13.581 12.611 1.00 96.12 200 PHE A C 1
ATOM 1551 O O . PHE A 1 200 ? -21.490 -14.802 12.566 1.00 96.12 200 PHE A O 1
ATOM 1558 N N . VAL A 1 201 ? -22.347 -12.716 12.525 1.00 93.88 201 VAL A N 1
ATOM 1559 C CA . VAL A 1 201 ? -23.752 -13.088 12.358 1.00 93.88 201 VAL A CA 1
ATOM 1560 C C . VAL A 1 201 ? -24.204 -12.625 10.980 1.00 93.88 201 VAL A C 1
ATOM 1562 O O . VAL A 1 201 ? -24.243 -11.423 10.701 1.00 93.88 201 VAL A O 1
ATOM 1565 N N . ARG A 1 202 ? -24.554 -13.579 10.120 1.00 92.50 202 ARG A N 1
ATOM 1566 C CA . ARG A 1 202 ? -25.209 -13.318 8.836 1.00 92.50 202 ARG A CA 1
ATOM 1567 C C . ARG A 1 202 ? -26.376 -14.272 8.672 1.00 92.50 202 ARG A C 1
ATOM 1569 O O . ARG A 1 202 ? -26.171 -15.484 8.647 1.00 92.50 202 ARG A O 1
ATOM 1576 N N . ASP A 1 203 ? -27.566 -13.712 8.498 1.00 86.94 203 ASP A N 1
ATOM 1577 C CA . ASP A 1 203 ? -28.812 -14.465 8.382 1.00 86.94 203 ASP A CA 1
ATOM 1578 C C . ASP A 1 203 ? -28.948 -15.454 9.559 1.00 86.94 203 ASP A C 1
ATOM 1580 O O . ASP A 1 203 ? -29.108 -15.016 10.696 1.00 86.94 203 ASP A O 1
ATOM 1584 N N . ASN A 1 204 ? -28.797 -16.763 9.316 1.00 82.88 204 ASN A N 1
ATOM 1585 C CA . ASN A 1 204 ? -28.821 -17.824 10.336 1.00 82.88 204 ASN A CA 1
ATOM 1586 C C . ASN A 1 204 ? -27.450 -18.465 10.628 1.00 82.88 204 ASN A C 1
ATOM 1588 O O . ASN A 1 204 ? -27.364 -19.409 11.415 1.00 82.88 204 ASN A O 1
ATOM 1592 N N . ASN A 1 205 ? -26.377 -17.984 10.000 1.00 88.06 205 ASN A N 1
ATOM 1593 C CA . ASN A 1 205 ? -25.036 -18.523 10.182 1.00 88.06 205 ASN A CA 1
ATOM 1594 C C . ASN A 1 205 ? -24.247 -17.669 11.174 1.00 88.06 205 ASN A C 1
ATOM 1596 O O . ASN A 1 205 ? -23.990 -16.485 10.940 1.00 88.06 205 ASN A O 1
ATOM 1600 N N . ASN A 1 206 ? -23.815 -18.317 12.254 1.00 92.56 206 ASN A N 1
ATOM 1601 C CA . ASN A 1 206 ? -22.938 -17.740 13.260 1.00 92.56 206 ASN A CA 1
ATOM 1602 C C . ASN A 1 206 ? -21.562 -18.382 13.138 1.00 92.56 206 ASN A C 1
ATOM 1604 O O . ASN A 1 206 ? -21.412 -19.582 13.362 1.00 92.56 206 ASN A O 1
ATOM 1608 N N . VAL A 1 207 ? -20.557 -17.584 12.791 1.00 94.62 207 VAL A N 1
ATOM 1609 C CA . VAL A 1 207 ? -19.173 -18.052 12.695 1.00 94.62 207 VAL A CA 1
ATOM 1610 C C . VAL A 1 207 ? -18.366 -17.406 13.805 1.00 94.62 207 VAL A C 1
ATOM 1612 O O . VAL A 1 207 ? -18.184 -16.188 13.826 1.00 94.62 207 VAL A O 1
ATOM 1615 N N . GLU A 1 208 ? -17.884 -18.222 14.737 1.00 96.00 208 GLU A N 1
ATOM 1616 C CA . GLU A 1 208 ? -16.944 -17.765 15.755 1.00 96.00 208 GLU A CA 1
ATOM 1617 C C . GLU A 1 208 ? -15.552 -17.588 15.156 1.00 96.00 208 GLU A C 1
ATOM 1619 O O . GLU A 1 208 ? -15.059 -18.438 14.413 1.00 96.00 208 GLU A O 1
ATOM 1624 N N . ALA A 1 209 ? -14.892 -16.496 15.521 1.00 95.62 209 ALA A N 1
ATOM 1625 C CA . ALA A 1 209 ? -13.507 -16.257 15.170 1.00 95.62 209 ALA A CA 1
ATOM 1626 C C . ALA A 1 209 ? -12.752 -15.633 16.340 1.00 95.62 209 ALA A C 1
ATOM 1628 O O . ALA A 1 209 ? -13.301 -14.880 17.146 1.00 95.62 209 ALA A O 1
ATOM 1629 N N . LEU A 1 210 ? -11.463 -15.943 16.415 1.00 96.00 210 LEU A N 1
ATOM 1630 C CA . LEU A 1 210 ? -10.551 -15.366 17.388 1.00 96.00 210 LEU A CA 1
ATOM 1631 C C . LEU A 1 210 ? -9.571 -14.460 16.652 1.00 96.00 210 LEU A C 1
ATOM 1633 O O . LEU A 1 210 ? -8.739 -14.940 15.887 1.00 96.00 210 LEU A O 1
ATOM 1637 N N . ILE A 1 211 ? -9.675 -13.157 16.891 1.00 96.25 211 ILE A N 1
ATOM 1638 C CA . ILE A 1 211 ? -8.757 -12.162 16.338 1.00 96.25 211 ILE A CA 1
ATOM 1639 C C . ILE A 1 211 ? -7.701 -11.878 17.398 1.00 96.25 211 ILE A C 1
ATOM 1641 O O . ILE A 1 211 ? -8.035 -11.447 18.501 1.00 96.25 211 ILE A O 1
ATOM 1645 N N . LYS A 1 212 ? -6.428 -12.103 17.081 1.00 93.12 212 LYS A N 1
ATOM 1646 C CA . LYS A 1 212 ? -5.301 -11.779 17.969 1.00 93.12 212 LYS A CA 1
ATOM 1647 C C . LYS A 1 212 ? -4.411 -10.727 17.323 1.00 93.12 212 LYS A C 1
ATOM 1649 O O . LYS A 1 212 ? -4.447 -10.534 16.105 1.00 93.12 212 LYS A O 1
ATOM 1654 N N . MET A 1 213 ? -3.548 -10.100 18.118 1.00 87.75 213 MET A N 1
ATOM 1655 C CA . MET A 1 213 ? -2.400 -9.375 17.565 1.00 87.75 213 MET A CA 1
ATOM 1656 C C . MET A 1 213 ? -1.641 -10.283 16.587 1.00 87.75 213 MET A C 1
ATOM 1658 O O . MET A 1 213 ? -1.359 -11.439 16.899 1.00 87.75 213 MET A O 1
ATOM 1662 N N . ASN A 1 214 ? -1.353 -9.774 15.390 1.00 87.94 214 ASN A N 1
ATOM 1663 C CA . ASN A 1 214 ? -0.684 -10.499 14.300 1.00 87.94 214 ASN A CA 1
ATOM 1664 C C . ASN A 1 214 ? -1.423 -11.740 13.753 1.00 87.94 214 ASN A C 1
ATOM 1666 O O . ASN A 1 214 ? -0.890 -12.420 12.880 1.00 87.94 214 ASN A O 1
ATOM 1670 N N . SER A 1 215 ? -2.650 -12.025 14.204 1.00 93.56 215 SER A N 1
ATOM 1671 C CA . SER A 1 215 ? -3.484 -13.116 13.686 1.00 93.56 215 SER A CA 1
ATOM 1672 C C . SER A 1 215 ? -4.894 -12.589 13.381 1.00 93.56 215 SER A C 1
ATOM 1674 O O . SER A 1 215 ? -5.779 -12.640 14.242 1.00 93.56 215 SER A O 1
ATOM 1676 N N . PRO A 1 216 ? -5.094 -11.990 12.190 1.00 95.56 216 PRO A N 1
ATOM 1677 C CA . PRO A 1 216 ? -6.386 -11.449 11.792 1.00 95.56 216 PRO A CA 1
ATOM 1678 C C . PRO A 1 216 ? -7.385 -12.557 11.447 1.00 95.56 216 PRO A C 1
ATOM 1680 O O . PRO A 1 216 ? -6.995 -13.646 11.024 1.00 95.56 216 PRO A O 1
ATOM 1683 N N . ALA A 1 217 ? -8.679 -12.248 11.537 1.00 96.38 217 ALA A N 1
ATOM 1684 C CA . ALA A 1 217 ? -9.739 -13.123 11.036 1.00 96.38 217 ALA A CA 1
ATOM 1685 C C . ALA A 1 217 ? -10.364 -12.542 9.767 1.00 96.38 217 ALA A C 1
ATOM 1687 O O . ALA A 1 217 ? -10.533 -11.329 9.648 1.00 96.38 217 ALA A O 1
ATOM 1688 N N . SER A 1 218 ? -10.737 -13.403 8.823 1.00 94.44 218 SER A N 1
ATOM 1689 C CA . SER A 1 218 ? -11.424 -12.991 7.600 1.00 94.44 218 SER A CA 1
ATOM 1690 C C . SER A 1 218 ? -12.841 -13.535 7.546 1.00 94.44 218 SER A C 1
ATOM 1692 O O . SER A 1 218 ? -13.048 -14.722 7.790 1.00 94.44 218 SER A O 1
ATOM 1694 N N . PHE A 1 219 ? -13.788 -12.691 7.152 1.00 94.81 219 PHE A N 1
ATOM 1695 C CA . PHE A 1 219 ? -15.178 -13.073 6.936 1.00 94.81 219 PHE A CA 1
ATOM 1696 C C . PHE A 1 219 ? -15.759 -12.265 5.773 1.00 94.81 219 PHE A C 1
ATOM 1698 O O . PHE A 1 219 ? -15.580 -11.052 5.710 1.00 94.81 219 PHE A O 1
ATOM 1705 N N . ASP A 1 220 ? -16.413 -12.936 4.823 1.00 92.12 220 ASP A N 1
ATOM 1706 C CA . ASP A 1 220 ? -17.068 -12.310 3.661 1.00 92.12 220 ASP A CA 1
ATOM 1707 C C . ASP A 1 220 ? -16.196 -11.306 2.868 1.00 92.12 220 ASP A C 1
ATOM 1709 O O . ASP A 1 220 ? -16.604 -10.203 2.496 1.00 92.12 220 ASP A O 1
ATOM 1713 N N . GLY A 1 221 ? -14.927 -11.655 2.646 1.00 91.56 221 GLY A N 1
ATOM 1714 C CA . GLY A 1 221 ? -13.973 -10.791 1.939 1.00 91.56 221 GLY A CA 1
ATOM 1715 C C . GLY A 1 221 ? -13.461 -9.588 2.745 1.00 91.56 221 GLY A C 1
ATOM 1716 O O . GLY A 1 221 ? -12.603 -8.857 2.244 1.00 91.56 221 GLY A O 1
ATOM 1717 N N . TRP A 1 222 ? -13.924 -9.405 3.982 1.00 95.06 222 TRP A N 1
ATOM 1718 C CA . TRP A 1 222 ? -13.341 -8.488 4.957 1.00 95.06 222 TRP A CA 1
ATOM 1719 C C . TRP A 1 222 ? -12.267 -9.188 5.780 1.00 95.06 222 TRP A C 1
ATOM 1721 O O . TRP A 1 222 ? -12.348 -10.387 6.048 1.00 95.06 222 TRP A O 1
ATOM 1731 N N . VAL A 1 223 ? -11.265 -8.425 6.200 1.00 95.50 223 VAL A N 1
ATOM 1732 C CA . VAL A 1 223 ? -10.235 -8.859 7.142 1.00 95.50 223 VAL A CA 1
ATOM 1733 C C . VAL A 1 223 ? -10.277 -7.939 8.351 1.00 95.50 223 VAL A C 1
ATOM 1735 O O . VAL A 1 223 ? -10.234 -6.718 8.206 1.00 95.50 223 VAL A O 1
ATOM 1738 N N . PHE A 1 224 ? -10.373 -8.536 9.531 1.00 96.12 224 PHE A N 1
ATOM 1739 C CA . PHE A 1 224 ? -10.473 -7.848 10.804 1.00 96.12 224 PHE A CA 1
ATOM 1740 C C . PHE A 1 224 ? -9.172 -8.003 11.576 1.00 96.12 224 PHE A C 1
ATOM 1742 O O . PHE A 1 224 ? -8.700 -9.117 11.821 1.00 96.12 224 PHE A O 1
ATOM 1749 N N . TYR A 1 225 ? -8.612 -6.868 11.965 1.00 95.56 225 TYR A N 1
ATOM 1750 C CA . TYR A 1 225 ? -7.377 -6.771 12.720 1.00 95.56 225 TYR A CA 1
ATOM 1751 C C . TYR A 1 225 ? -7.673 -6.264 14.117 1.00 95.56 225 TYR A C 1
ATOM 1753 O O . TYR A 1 225 ? -8.385 -5.275 14.294 1.00 95.56 225 TYR A O 1
ATOM 1761 N N . GLN A 1 226 ? -7.065 -6.909 15.104 1.00 95.12 226 GLN A N 1
ATOM 1762 C CA . GLN A 1 226 ? -7.033 -6.388 16.456 1.00 95.12 226 GLN A CA 1
ATOM 1763 C C . GLN A 1 226 ? -6.014 -5.246 16.500 1.00 95.12 226 GLN A C 1
ATOM 1765 O O . GLN A 1 226 ? -4.813 -5.502 16.458 1.00 95.12 226 GLN A O 1
ATOM 1770 N N . THR A 1 227 ? -6.487 -3.997 16.546 1.00 89.88 227 THR A N 1
ATOM 1771 C CA . THR A 1 227 ? -5.600 -2.823 16.435 1.00 89.88 227 THR A CA 1
ATOM 1772 C C . THR A 1 227 ? -5.322 -2.142 17.757 1.00 89.88 227 THR A C 1
ATOM 1774 O O . THR A 1 227 ? -4.202 -1.698 17.981 1.00 89.88 227 THR A O 1
ATOM 1777 N N . SER A 1 228 ? -6.318 -2.064 18.637 1.00 91.88 228 SER A N 1
ATOM 1778 C CA . SER A 1 228 ? -6.166 -1.420 19.938 1.00 91.88 228 SER A CA 1
ATOM 1779 C C . SER A 1 228 ? -7.246 -1.898 20.912 1.00 91.88 228 SER A C 1
ATOM 1781 O O . SER A 1 228 ? -8.033 -2.802 20.613 1.00 91.88 228 SER A O 1
ATOM 1783 N N . TYR A 1 229 ? -7.275 -1.286 22.085 1.00 92.12 229 TYR A N 1
ATOM 1784 C CA . TYR A 1 229 ? -8.312 -1.422 23.093 1.00 92.12 229 TYR A CA 1
ATOM 1785 C C . TYR A 1 229 ? -8.515 -0.074 23.798 1.00 92.12 229 TYR A C 1
ATOM 1787 O O . TYR A 1 229 ? -7.637 0.788 23.777 1.00 92.12 229 TYR A O 1
ATOM 1795 N N . ALA A 1 230 ? -9.677 0.117 24.417 1.00 90.69 230 ALA A N 1
ATOM 1796 C CA . ALA A 1 230 ? -10.001 1.314 25.191 1.00 90.69 230 ALA A CA 1
ATOM 1797 C C . ALA A 1 230 ? -10.616 0.946 26.553 1.00 90.69 230 ALA A C 1
ATOM 1799 O O . ALA A 1 230 ? -10.845 -0.231 26.856 1.00 90.69 230 ALA A O 1
ATOM 1800 N N . ASP A 1 231 ? -10.829 1.959 27.396 1.00 86.56 231 ASP A N 1
ATOM 1801 C CA . ASP A 1 231 ? -11.413 1.839 28.740 1.00 86.56 231 ASP A CA 1
ATOM 1802 C C . ASP A 1 231 ? -10.724 0.798 29.633 1.00 86.56 231 ASP A C 1
ATOM 1804 O O . ASP A 1 231 ? -11.377 -0.034 30.267 1.00 86.56 231 ASP A O 1
ATOM 1808 N N . GLY A 1 232 ? -9.389 0.790 29.639 1.00 79.06 232 GLY A N 1
ATOM 1809 C CA . GLY A 1 232 ? -8.612 -0.152 30.451 1.00 79.06 232 GLY A CA 1
ATOM 1810 C C . GLY A 1 232 ? -8.781 -1.621 30.041 1.00 79.06 232 GLY A C 1
ATOM 1811 O O . GLY A 1 232 ? -8.559 -2.504 30.860 1.00 79.06 232 GLY A O 1
ATOM 1812 N N . GLY A 1 233 ? -9.187 -1.891 28.793 1.00 80.12 233 GLY A N 1
ATOM 1813 C CA . GLY A 1 233 ? -9.399 -3.249 28.282 1.00 80.12 233 GLY A CA 1
ATOM 1814 C C . GLY A 1 233 ? -10.852 -3.723 28.341 1.00 80.12 233 GLY A C 1
ATOM 1815 O O . GLY A 1 233 ? -11.100 -4.919 28.280 1.00 80.12 233 GLY A O 1
ATOM 1816 N N . LYS A 1 234 ? -11.824 -2.811 28.458 1.00 84.44 234 LYS A N 1
ATOM 1817 C CA . LYS A 1 234 ? -13.262 -3.145 28.373 1.00 84.44 234 LYS A CA 1
ATOM 1818 C C . LYS A 1 234 ? -13.841 -2.979 26.970 1.00 84.44 234 LYS A C 1
ATOM 1820 O O . LYS A 1 234 ? -14.948 -3.441 26.703 1.00 84.44 234 LYS A O 1
ATOM 1825 N N . VAL A 1 235 ? -13.120 -2.282 26.095 1.00 91.25 235 VAL A N 1
ATOM 1826 C CA . VAL A 1 235 ? -13.514 -2.029 24.709 1.00 91.25 235 VAL A CA 1
ATOM 1827 C C . VAL A 1 235 ? -12.442 -2.593 23.797 1.00 91.25 235 VAL A C 1
ATOM 1829 O O . VAL A 1 235 ? -11.273 -2.224 23.910 1.00 91.25 235 VAL A O 1
ATOM 1832 N N . SER A 1 236 ? -12.846 -3.444 22.864 1.00 93.88 236 SER A N 1
ATOM 1833 C CA . SER A 1 236 ? -11.982 -3.884 21.778 1.00 93.88 236 SER A CA 1
ATOM 1834 C C . SER A 1 236 ? -12.114 -2.951 20.582 1.00 93.88 236 SER A C 1
ATOM 1836 O O . SER A 1 236 ? -13.230 -2.621 20.181 1.00 93.88 236 SER A O 1
ATOM 1838 N N . VAL A 1 237 ? -10.982 -2.552 19.998 1.00 94.44 237 VAL A N 1
ATOM 1839 C CA . VAL A 1 237 ? -10.938 -1.741 18.777 1.00 94.44 237 VAL A CA 1
ATOM 1840 C C . VAL A 1 237 ? -10.414 -2.596 17.628 1.00 94.44 237 VAL A C 1
ATOM 1842 O O . VAL A 1 237 ? -9.237 -2.979 17.571 1.00 94.44 237 VAL A O 1
ATOM 1845 N N . LEU A 1 238 ? -11.306 -2.879 16.687 1.00 95.50 238 LEU A N 1
ATOM 1846 C CA . LEU A 1 238 ? -11.033 -3.669 15.497 1.00 95.50 238 LEU A CA 1
ATOM 1847 C C . LEU A 1 238 ? -10.964 -2.758 14.273 1.00 95.50 238 LEU A C 1
ATOM 1849 O O . LEU A 1 238 ? -11.806 -1.879 14.097 1.00 95.50 238 LEU A O 1
ATOM 1853 N N . THR A 1 239 ? -10.005 -3.014 13.390 1.00 95.62 239 THR A N 1
ATOM 1854 C CA . THR A 1 239 ? -9.990 -2.414 12.051 1.00 95.62 239 THR A CA 1
ATOM 1855 C C . THR A 1 239 ? -10.467 -3.445 11.048 1.00 95.62 239 THR A C 1
ATOM 1857 O O . THR A 1 239 ? -9.909 -4.539 10.959 1.00 95.62 239 THR A O 1
ATOM 1860 N N . ALA A 1 240 ? -11.490 -3.086 10.287 1.00 96.12 240 ALA A N 1
ATOM 1861 C CA . ALA A 1 240 ? -12.048 -3.872 9.207 1.00 96.12 240 ALA A CA 1
ATOM 1862 C C . ALA A 1 240 ? -11.540 -3.335 7.868 1.00 96.12 240 ALA A C 1
ATOM 1864 O O . ALA A 1 240 ? -11.640 -2.141 7.583 1.00 96.12 240 ALA A O 1
ATOM 1865 N N . VAL A 1 241 ? -11.014 -4.228 7.035 1.00 95.25 241 VAL A N 1
ATOM 1866 C CA . VAL A 1 241 ? -10.438 -3.886 5.735 1.00 95.25 241 VAL A CA 1
ATOM 1867 C C . VAL A 1 241 ? -11.048 -4.761 4.652 1.00 95.25 241 VAL A C 1
ATOM 1869 O O . VAL A 1 241 ? -11.006 -5.989 4.747 1.00 95.25 241 VAL A O 1
ATOM 1872 N N . LYS A 1 242 ? -11.532 -4.142 3.575 1.00 94.94 242 LYS A N 1
ATOM 1873 C CA . LYS A 1 242 ? -11.904 -4.825 2.334 1.00 94.94 242 LYS A CA 1
ATOM 1874 C C . LYS A 1 242 ? -11.050 -4.300 1.194 1.00 94.94 242 LYS A C 1
ATOM 1876 O O . LYS A 1 242 ? -11.011 -3.102 0.934 1.00 94.94 242 LYS A O 1
ATOM 1881 N N . ASN A 1 243 ? -10.362 -5.205 0.507 1.00 95.12 243 ASN A N 1
ATOM 1882 C CA . ASN A 1 243 ? -9.502 -4.862 -0.622 1.00 95.12 243 ASN A CA 1
ATOM 1883 C C . ASN A 1 243 ? -9.687 -5.884 -1.758 1.00 95.12 243 ASN A C 1
ATOM 1885 O O . ASN A 1 243 ? -9.093 -6.966 -1.704 1.00 95.12 243 ASN A O 1
ATOM 1889 N N . PRO A 1 244 ? -10.489 -5.558 -2.787 1.00 93.19 244 PRO A N 1
ATOM 1890 C CA . PRO A 1 244 ? -10.690 -6.419 -3.955 1.00 93.19 244 PRO A CA 1
ATOM 1891 C C . PRO A 1 244 ? -9.405 -6.650 -4.763 1.00 93.19 244 PRO A C 1
ATOM 1893 O O . PRO A 1 244 ? -9.180 -7.737 -5.287 1.00 93.19 244 PRO A O 1
ATOM 1896 N N . ALA A 1 245 ? -8.522 -5.650 -4.816 1.00 94.00 245 ALA A N 1
ATOM 1897 C CA . ALA A 1 245 ? -7.278 -5.681 -5.582 1.00 94.00 245 ALA A CA 1
ATOM 1898 C C . ALA A 1 245 ? -6.128 -6.419 -4.865 1.00 94.00 245 ALA A C 1
ATOM 1900 O O . ALA A 1 245 ? -5.012 -6.470 -5.379 1.00 94.00 245 ALA A O 1
ATOM 1901 N N . ARG A 1 246 ? -6.380 -7.039 -3.701 1.00 92.38 246 ARG A N 1
ATOM 1902 C CA . ARG A 1 246 ? -5.347 -7.671 -2.854 1.00 92.38 246 ARG A CA 1
ATOM 1903 C C . ARG A 1 246 ? -4.546 -8.790 -3.530 1.00 92.38 246 ARG A C 1
ATOM 1905 O O . ARG A 1 246 ? -3.483 -9.150 -3.040 1.00 92.38 246 ARG A O 1
ATOM 1912 N N . MET A 1 247 ? -5.072 -9.385 -4.603 1.00 93.75 247 MET A N 1
ATOM 1913 C CA . MET A 1 247 ? -4.436 -10.494 -5.332 1.00 93.75 247 MET A CA 1
ATOM 1914 C C . MET A 1 247 ? -3.481 -10.029 -6.433 1.00 93.75 247 MET A C 1
ATOM 1916 O O . MET A 1 247 ? -2.580 -10.773 -6.811 1.00 93.75 247 MET A O 1
ATOM 1920 N N . LEU A 1 248 ? -3.629 -8.796 -6.920 1.00 95.56 248 LEU A N 1
ATOM 1921 C CA . LEU A 1 248 ? -2.812 -8.273 -8.014 1.00 95.56 248 LEU A CA 1
ATOM 1922 C C . LEU A 1 248 ? -1.299 -8.240 -7.707 1.00 95.56 248 LEU A C 1
ATOM 1924 O O . LEU A 1 248 ? -0.536 -8.638 -8.591 1.00 95.56 248 LEU A O 1
ATOM 1928 N N . PRO A 1 249 ? -0.826 -7.883 -6.490 1.00 96.19 249 PRO A N 1
ATOM 1929 C CA . PRO A 1 249 ? 0.604 -7.936 -6.182 1.00 96.19 249 PRO A CA 1
ATOM 1930 C C . PRO A 1 249 ? 1.161 -9.359 -6.257 1.00 96.19 249 PRO A C 1
ATOM 1932 O O . PRO A 1 249 ? 2.267 -9.563 -6.746 1.00 96.19 249 PRO A O 1
ATOM 1935 N N . TRP A 1 250 ? 0.386 -10.357 -5.825 1.00 95.88 250 TRP A N 1
ATOM 1936 C CA . TRP A 1 250 ? 0.797 -11.762 -5.864 1.00 95.88 250 TRP A CA 1
ATOM 1937 C C . TRP A 1 250 ? 0.945 -12.271 -7.298 1.00 95.88 250 TRP A C 1
ATOM 1939 O O . TRP A 1 250 ? 1.918 -12.957 -7.609 1.00 95.88 250 TRP A O 1
ATOM 1949 N N . LEU A 1 251 ? 0.028 -11.879 -8.187 1.00 96.94 251 LEU A N 1
ATOM 1950 C CA . LEU A 1 251 ? 0.136 -12.178 -9.616 1.00 96.94 251 LEU A CA 1
ATOM 1951 C C . LEU A 1 251 ? 1.367 -11.512 -10.242 1.00 96.94 251 LEU A C 1
ATOM 1953 O O . LEU A 1 251 ? 2.075 -12.152 -11.017 1.00 96.94 251 LEU A O 1
ATOM 1957 N N . ALA A 1 252 ? 1.655 -10.259 -9.877 1.00 97.06 252 ALA A N 1
ATOM 1958 C CA . ALA A 1 252 ? 2.851 -9.558 -10.336 1.00 97.06 252 ALA A CA 1
ATOM 1959 C C . ALA A 1 252 ? 4.134 -10.267 -9.876 1.00 97.06 252 ALA A C 1
ATOM 1961 O O . ALA A 1 252 ? 5.007 -10.547 -10.693 1.00 97.06 252 ALA A O 1
ATOM 1962 N N . VAL A 1 253 ? 4.230 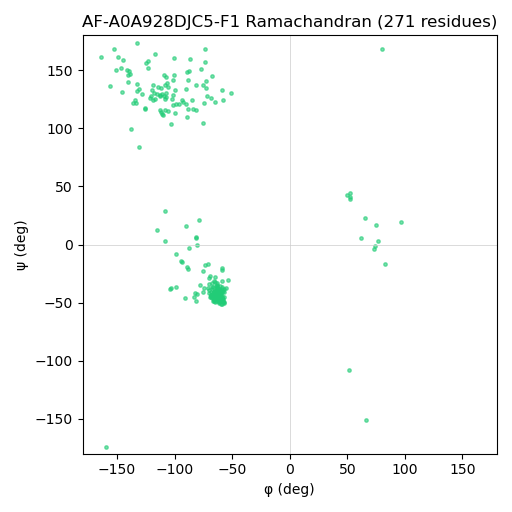-10.626 -8.594 1.00 97.06 253 VAL A N 1
ATOM 1963 C CA . VAL A 1 253 ? 5.385 -11.352 -8.043 1.00 97.06 253 VAL A CA 1
ATOM 1964 C C . VAL A 1 253 ? 5.588 -12.687 -8.765 1.00 97.06 253 VAL A C 1
ATOM 1966 O O . VAL A 1 253 ? 6.700 -12.980 -9.204 1.00 97.06 253 VAL A O 1
ATOM 1969 N N . LEU A 1 254 ? 4.521 -13.466 -8.967 1.00 97.62 254 LEU A N 1
ATOM 1970 C CA . LEU A 1 254 ? 4.590 -14.720 -9.722 1.00 97.62 254 LEU A CA 1
ATOM 1971 C C . LEU A 1 254 ? 5.083 -14.495 -11.161 1.00 97.62 254 LEU A C 1
ATOM 1973 O O . LEU A 1 254 ? 5.955 -15.221 -11.638 1.00 97.62 254 L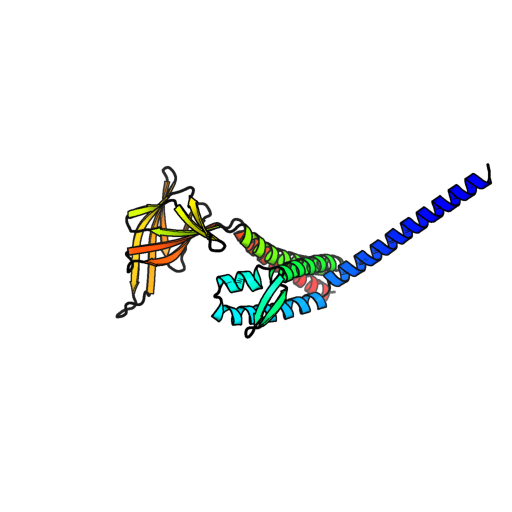EU A O 1
ATOM 1977 N N . ALA A 1 255 ? 4.570 -13.470 -11.843 1.00 97.00 255 ALA A N 1
ATOM 1978 C CA . ALA A 1 255 ? 4.996 -13.128 -13.196 1.00 97.00 255 ALA A CA 1
ATOM 1979 C C . ALA A 1 255 ? 6.479 -12.718 -13.256 1.00 97.00 255 ALA A C 1
ATOM 1981 O O . ALA A 1 255 ? 7.174 -13.116 -14.191 1.00 97.00 255 ALA A O 1
ATOM 1982 N N . VAL A 1 256 ? 6.997 -12.003 -12.247 1.00 97.06 256 VAL A N 1
ATOM 1983 C CA . VAL A 1 256 ? 8.436 -11.702 -12.136 1.00 97.06 256 VAL A CA 1
ATOM 1984 C C . VAL A 1 256 ? 9.253 -12.995 -12.066 1.00 97.06 256 VAL A C 1
ATOM 1986 O O . VAL A 1 256 ? 10.211 -13.137 -12.825 1.00 97.06 256 VAL A O 1
ATOM 1989 N N . PHE A 1 257 ? 8.858 -13.968 -11.236 1.00 97.25 257 PHE A N 1
ATOM 1990 C CA . PHE A 1 257 ? 9.538 -15.270 -11.163 1.00 97.25 257 PHE A CA 1
ATOM 1991 C C . PHE A 1 257 ? 9.544 -16.008 -12.504 1.00 97.25 257 PHE A C 1
ATOM 1993 O O . PHE A 1 257 ? 10.596 -16.478 -12.941 1.00 97.25 257 PHE A O 1
ATOM 2000 N N . VAL A 1 258 ? 8.402 -16.063 -13.192 1.00 96.12 258 VAL A N 1
ATOM 2001 C CA . VAL A 1 258 ? 8.300 -16.685 -14.523 1.00 96.12 258 VAL A CA 1
ATOM 2002 C C . VAL A 1 258 ? 9.208 -15.980 -15.533 1.00 96.12 258 VAL A C 1
ATOM 2004 O O . VAL A 1 258 ? 9.959 -16.636 -16.256 1.00 96.12 258 VAL A O 1
ATOM 2007 N N . GLY A 1 259 ? 9.187 -14.646 -15.563 1.00 95.31 259 GLY A N 1
ATOM 2008 C CA . GLY A 1 259 ? 10.039 -13.856 -16.449 1.00 95.31 259 GLY A CA 1
ATOM 2009 C C . GLY A 1 259 ? 11.530 -14.088 -16.190 1.00 95.31 259 GLY A C 1
ATOM 2010 O O . GLY A 1 259 ? 12.292 -14.286 -17.137 1.00 95.31 259 GLY A O 1
ATOM 2011 N N . MET A 1 260 ? 11.941 -14.154 -14.918 1.00 94.81 260 MET A N 1
ATOM 2012 C CA . MET A 1 260 ? 13.323 -14.466 -14.533 1.00 94.81 260 MET A CA 1
ATOM 2013 C C . MET A 1 260 ? 13.743 -15.867 -14.984 1.00 94.81 260 MET A C 1
ATOM 2015 O O . MET A 1 260 ? 14.815 -16.016 -15.574 1.00 94.81 260 MET A O 1
ATOM 2019 N N . LEU A 1 261 ? 12.898 -16.881 -14.775 1.00 95.12 261 LEU A N 1
ATOM 2020 C CA . LEU A 1 261 ? 13.171 -18.249 -15.225 1.00 95.12 261 LEU A CA 1
ATOM 2021 C C . LEU A 1 261 ? 13.374 -18.316 -16.744 1.00 95.12 261 LEU A C 1
ATOM 2023 O O . LEU A 1 261 ? 14.351 -18.907 -17.205 1.00 95.12 261 LEU A O 1
ATOM 2027 N N . LEU A 1 262 ? 12.506 -17.664 -17.524 1.00 92.44 262 LEU A N 1
ATOM 2028 C CA . LEU A 1 262 ? 12.630 -17.612 -18.985 1.00 92.44 262 LEU A CA 1
ATOM 2029 C C . LEU A 1 262 ? 13.944 -16.961 -19.432 1.00 92.44 262 LEU A C 1
ATOM 2031 O O . LEU A 1 262 ? 14.621 -17.491 -20.317 1.00 92.44 262 LEU A O 1
ATOM 2035 N N . THR A 1 263 ? 14.331 -15.845 -18.809 1.00 91.31 263 THR A N 1
ATOM 2036 C CA . THR A 1 263 ? 15.594 -15.160 -19.117 1.00 91.31 263 THR A CA 1
ATOM 2037 C C . THR A 1 263 ? 16.807 -16.035 -18.787 1.00 91.31 263 THR A C 1
ATOM 2039 O O . THR A 1 263 ? 17.731 -16.133 -19.597 1.00 91.31 263 THR A O 1
ATOM 2042 N N . ILE A 1 264 ? 16.799 -16.720 -17.640 1.00 92.38 264 ILE A N 1
ATOM 2043 C CA . ILE A 1 264 ? 17.892 -17.608 -17.214 1.00 92.38 264 ILE A CA 1
ATOM 2044 C C . ILE A 1 264 ? 18.023 -18.812 -18.157 1.00 92.38 264 ILE A C 1
ATOM 2046 O O . ILE A 1 264 ? 19.113 -19.088 -18.660 1.00 92.38 264 ILE A O 1
ATOM 2050 N N . VAL A 1 265 ? 16.919 -19.502 -18.459 1.00 91.75 265 VAL A N 1
ATOM 2051 C CA . VAL A 1 265 ? 16.917 -20.663 -19.368 1.00 91.75 265 VAL A CA 1
ATOM 2052 C C . VAL A 1 265 ? 17.380 -20.267 -20.772 1.00 91.75 265 VAL A C 1
ATOM 2054 O O . VAL A 1 265 ? 18.170 -20.984 -21.393 1.00 91.75 265 VAL A O 1
ATOM 2057 N N . ALA A 1 266 ? 16.941 -19.107 -21.271 1.00 88.94 266 ALA A N 1
ATOM 2058 C CA . ALA A 1 266 ? 17.385 -18.589 -22.561 1.00 88.94 266 ALA A CA 1
ATOM 2059 C C . ALA A 1 266 ? 18.900 -18.337 -22.594 1.00 88.94 266 ALA A C 1
ATOM 2061 O O . ALA A 1 266 ? 19.542 -18.632 -23.605 1.00 88.94 266 ALA A O 1
ATOM 2062 N N . LYS A 1 267 ? 19.474 -17.841 -21.490 1.00 86.75 267 LYS A N 1
ATOM 2063 C CA . LYS A 1 267 ? 20.917 -17.622 -21.356 1.00 86.75 267 LYS A CA 1
ATOM 2064 C C . LYS A 1 267 ? 21.691 -18.944 -21.386 1.00 86.75 267 LYS A C 1
ATOM 2066 O O . LYS A 1 267 ? 22.565 -19.101 -22.230 1.00 86.75 267 LYS A O 1
ATOM 2071 N N . PHE A 1 268 ? 21.277 -19.939 -20.599 1.00 87.94 268 PHE A N 1
ATOM 2072 C CA . PHE A 1 268 ? 21.906 -21.269 -20.610 1.00 87.94 268 PHE A CA 1
ATOM 2073 C C . PHE A 1 268 ? 21.860 -21.961 -21.979 1.00 87.94 268 PHE A C 1
ATOM 2075 O O . PHE A 1 268 ? 22.804 -22.651 -22.359 1.00 87.94 268 PHE A O 1
ATOM 2082 N N . LYS A 1 269 ? 20.773 -21.794 -22.744 1.00 83.19 269 LYS A N 1
ATOM 2083 C CA . LYS A 1 269 ? 20.671 -22.360 -24.100 1.00 83.19 269 LYS A CA 1
ATOM 2084 C C . LYS A 1 269 ? 21.601 -21.663 -25.098 1.00 83.19 269 LYS A C 1
ATOM 2086 O O . LYS A 1 269 ? 22.006 -22.293 -26.072 1.00 83.19 269 LYS A O 1
ATOM 2091 N N . LYS A 1 270 ? 21.909 -20.382 -24.876 1.00 79.31 270 LYS A N 1
ATOM 2092 C CA . LYS A 1 270 ? 22.852 -19.616 -25.695 1.00 79.31 270 LYS A CA 1
ATOM 2093 C C . LYS A 1 270 ? 24.298 -20.012 -25.396 1.00 79.31 270 LYS A C 1
ATOM 2095 O O . LYS A 1 270 ? 25.044 -20.190 -26.341 1.00 79.31 270 LYS A O 1
ATOM 2100 N N . ASP A 1 271 ? 24.646 -20.218 -24.127 1.00 74.00 271 ASP A N 1
ATOM 2101 C CA . ASP A 1 271 ? 26.012 -20.577 -23.705 1.00 74.00 271 ASP A CA 1
ATOM 2102 C C . ASP A 1 271 ? 26.418 -22.014 -24.105 1.00 74.00 271 ASP A C 1
ATOM 2104 O O . ASP A 1 271 ? 27.596 -22.352 -24.104 1.00 74.00 271 ASP A O 1
ATOM 2108 N N . LYS A 1 272 ? 25.447 -22.871 -24.458 1.00 66.62 272 LYS A N 1
ATOM 2109 C CA . LYS A 1 272 ? 25.676 -24.229 -24.991 1.00 66.62 272 LYS A CA 1
ATOM 2110 C C . LYS A 1 272 ? 25.859 -24.294 -26.519 1.00 66.62 272 LYS A C 1
ATOM 2112 O O . LYS A 1 272 ? 26.030 -25.396 -27.037 1.00 66.62 272 LYS A O 1
ATOM 2117 N N . LYS A 1 273 ? 25.744 -23.174 -27.238 1.00 54.56 273 LYS A N 1
ATOM 2118 C CA . LYS A 1 273 ? 25.946 -23.076 -28.694 1.00 54.56 273 LYS A CA 1
ATOM 2119 C C . LYS A 1 273 ? 27.226 -22.322 -29.000 1.00 54.56 273 LYS A C 1
ATOM 2121 O O . LYS A 1 273 ? 27.860 -22.704 -30.003 1.00 54.56 273 LYS A O 1
#

Radius of gyration: 28.61 Å; Cα contacts (8 Å, |Δi|>4): 423; chains: 1; bounding box: 55×52×108 Å

Nearest PDB structures (foldseek):
  7s9y-assembly1_A  TM=8.026E-01  e=2.392E-12  Helicobacter hepaticus
  7s9z-assembly1_A  TM=7.432E-01  e=2.434E-10  Helicobacter hepaticus
  6y5f-assembly1_B  TM=4.339E-01  e=2.972E+00  Orthohantavirus andesense
  5ljz-assembly1_A  TM=2.975E-01  e=1.893E+00  Orthohantavirus

pLDDT: mean 88.46, std 10.31, range [52.66, 97.62]